Protein AF-A0A9P8BH55-F1 (afdb_monomer)

Structure (mmCIF, N/CA/C/O backbone):
data_AF-A0A9P8BH55-F1
#
_entry.id   AF-A0A9P8BH55-F1
#
loop_
_atom_site.group_PDB
_atom_site.id
_atom_site.type_symbol
_atom_site.label_atom_id
_atom_site.label_alt_id
_atom_site.label_comp_id
_atom_site.label_asym_id
_atom_site.label_entity_id
_atom_site.label_seq_id
_atom_site.pdbx_PDB_ins_code
_atom_site.Cartn_x
_atom_site.Cartn_y
_atom_site.Cartn_z
_atom_site.occupancy
_atom_site.B_iso_or_equiv
_atom_site.auth_seq_id
_atom_site.auth_comp_id
_atom_site.auth_asym_id
_atom_site.auth_atom_id
_atom_site.pdbx_PDB_model_num
ATOM 1 N N . MET A 1 1 ? -20.828 43.825 29.938 1.00 47.59 1 MET A N 1
ATOM 2 C CA . MET A 1 1 ? -19.540 44.325 30.478 1.00 47.59 1 MET A CA 1
ATOM 3 C C . MET A 1 1 ? -19.117 43.315 31.536 1.00 47.59 1 MET A C 1
ATOM 5 O O . MET A 1 1 ? -19.945 43.078 32.404 1.00 47.59 1 MET A O 1
ATOM 9 N N . PRO A 1 2 ? -17.976 42.614 31.399 1.00 53.44 2 PRO A N 1
ATOM 10 C CA . PRO A 1 2 ? -16.650 43.198 31.200 1.00 53.44 2 PRO 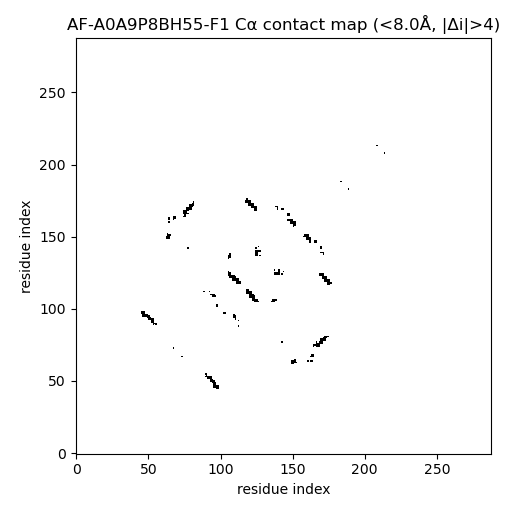A CA 1
ATOM 11 C C . PRO A 1 2 ? -15.931 42.747 29.918 1.00 53.44 2 PRO A C 1
ATOM 13 O O . PRO A 1 2 ? -16.277 41.755 29.286 1.00 53.44 2 PRO A O 1
ATOM 16 N N . LYS A 1 3 ? -14.945 43.563 29.535 1.00 53.22 3 LYS A N 1
ATOM 17 C CA . LYS A 1 3 ? -14.069 43.437 28.369 1.00 53.22 3 LYS A CA 1
ATOM 18 C C . LYS A 1 3 ? -12.845 42.606 28.764 1.00 53.22 3 LYS A C 1
ATOM 20 O O . LYS A 1 3 ? -12.148 42.994 29.698 1.00 53.22 3 LYS A O 1
ATOM 25 N N . SER A 1 4 ? -12.552 41.523 28.050 1.00 55.41 4 SER A N 1
ATOM 26 C CA . SER A 1 4 ? -11.270 40.818 28.158 1.00 55.41 4 SER A CA 1
ATOM 27 C C . SER A 1 4 ? -10.436 41.075 26.907 1.00 55.41 4 SER A C 1
ATOM 29 O O . SER A 1 4 ? -10.786 40.671 25.801 1.00 55.41 4 SER A O 1
ATOM 31 N N . VAL A 1 5 ? -9.351 41.807 27.129 1.00 57.12 5 VAL A N 1
ATOM 32 C CA . VAL A 1 5 ? -8.303 42.195 26.186 1.00 57.12 5 VAL A CA 1
ATOM 33 C C . VAL A 1 5 ? -7.449 40.967 25.862 1.00 57.12 5 VAL A C 1
ATOM 35 O O . VAL A 1 5 ? -6.859 40.395 26.776 1.00 57.12 5 VAL A O 1
ATOM 38 N N . LEU A 1 6 ? -7.341 40.582 24.586 1.00 55.53 6 LEU A N 1
ATOM 39 C CA . LEU A 1 6 ? -6.311 39.644 24.128 1.00 55.53 6 LEU A CA 1
ATOM 40 C C . LEU A 1 6 ? -5.235 40.409 23.352 1.00 55.53 6 LEU A C 1
ATOM 42 O O . LEU A 1 6 ? -5.521 41.116 22.390 1.00 55.53 6 LEU A O 1
ATOM 46 N N . LYS A 1 7 ? -3.997 40.282 23.830 1.00 60.22 7 LYS A N 1
ATOM 47 C CA . LYS A 1 7 ? -2.785 40.892 23.283 1.00 60.22 7 LYS A CA 1
ATOM 48 C C . LYS A 1 7 ? -2.281 40.053 22.105 1.00 60.22 7 LYS A C 1
ATOM 50 O O . LYS A 1 7 ? -2.093 38.849 22.257 1.00 60.22 7 LYS A O 1
ATOM 55 N N . HIS A 1 8 ? -2.021 40.691 20.967 1.00 50.12 8 HIS A N 1
ATOM 56 C CA . HIS A 1 8 ? -1.273 40.097 19.860 1.00 50.12 8 HIS A CA 1
ATOM 57 C C . HIS A 1 8 ? 0.230 40.209 20.139 1.00 50.12 8 HIS A C 1
ATOM 59 O O . HIS A 1 8 ? 0.744 41.307 20.345 1.00 50.12 8 HIS A O 1
ATOM 65 N N . ALA A 1 9 ? 0.926 39.072 20.159 1.00 60.31 9 ALA A N 1
ATOM 66 C CA . ALA A 1 9 ? 2.381 39.012 20.153 1.00 60.31 9 ALA A CA 1
ATOM 67 C C . ALA A 1 9 ? 2.846 38.756 18.713 1.00 60.31 9 ALA A C 1
ATOM 69 O O . ALA A 1 9 ? 2.529 37.724 18.126 1.00 60.31 9 ALA A O 1
ATOM 70 N N . HIS A 1 10 ? 3.576 39.718 18.152 1.00 47.34 10 HIS A N 1
ATOM 71 C CA . HIS A 1 10 ? 4.322 39.563 16.910 1.00 47.34 10 HIS A CA 1
ATOM 72 C C . HIS A 1 10 ? 5.692 38.974 17.248 1.00 47.34 10 HIS A C 1
ATOM 74 O O . HIS A 1 10 ? 6.477 39.607 17.952 1.00 47.34 10 HIS A O 1
ATOM 80 N N . THR A 1 11 ? 5.994 37.781 16.747 1.00 54.72 11 THR A N 1
ATOM 81 C CA . THR A 1 11 ? 7.361 37.254 16.716 1.00 54.72 11 THR A CA 1
ATOM 82 C C . THR A 1 11 ? 7.915 37.464 15.316 1.00 54.72 11 THR A C 1
ATOM 84 O O . THR A 1 11 ? 7.491 36.808 14.367 1.00 54.72 11 THR A O 1
ATOM 87 N N . ALA A 1 12 ? 8.837 38.416 15.197 1.00 59.59 12 ALA A N 1
ATOM 88 C CA . ALA A 1 12 ? 9.717 38.554 14.049 1.00 59.59 12 ALA A CA 1
ATOM 89 C C . ALA A 1 12 ? 10.709 37.381 14.038 1.00 59.59 12 ALA A C 1
ATOM 91 O O . ALA A 1 12 ? 11.280 37.044 15.075 1.00 59.59 12 ALA A O 1
ATOM 92 N N . SER A 1 13 ? 10.915 36.768 12.875 1.00 53.94 13 SER A N 1
ATOM 93 C CA . SER A 1 13 ? 11.967 35.776 12.666 1.00 53.94 13 SER A CA 1
ATOM 94 C C . SER A 1 13 ? 12.873 36.256 11.544 1.00 53.94 13 SER A C 1
ATOM 96 O O . SER A 1 13 ? 12.451 36.503 10.418 1.00 53.94 13 SER A O 1
ATOM 98 N N . THR A 1 14 ? 14.111 36.459 11.960 1.00 52.88 14 THR A N 1
ATOM 99 C CA . THR A 1 14 ? 15.297 36.963 11.287 1.00 52.88 14 THR A CA 1
ATOM 100 C C . THR A 1 14 ? 15.771 36.037 10.170 1.00 52.88 14 THR A C 1
ATOM 102 O O . THR A 1 14 ? 15.887 34.828 10.350 1.00 52.88 14 THR A O 1
ATOM 105 N N . SER A 1 15 ? 16.102 36.637 9.029 1.00 58.06 15 SER A N 1
ATOM 106 C CA . SER A 1 15 ? 16.828 36.039 7.909 1.00 58.06 15 SER A CA 1
ATOM 107 C C . SER A 1 15 ? 18.342 36.248 8.067 1.00 58.06 15 SER A C 1
ATOM 109 O O . SER A 1 15 ? 18.789 37.388 8.194 1.00 58.06 15 SER A O 1
ATOM 111 N N . SER A 1 16 ? 19.127 35.175 7.987 1.00 57.81 16 SER A N 1
ATOM 112 C CA . SER A 1 16 ? 20.591 35.170 7.791 1.00 57.81 16 SER A CA 1
ATOM 113 C C . SER A 1 16 ? 20.895 34.065 6.767 1.00 57.81 16 SER A C 1
ATOM 115 O O . SER A 1 16 ? 20.472 32.937 6.995 1.00 57.81 16 SER A O 1
ATOM 117 N N . SER A 1 17 ? 21.401 34.304 5.551 1.00 58.94 17 SER A N 1
ATOM 118 C CA . SER A 1 17 ? 22.664 34.936 5.117 1.00 58.94 17 SER A CA 1
ATOM 119 C C . SER A 1 17 ? 23.918 34.162 5.539 1.00 58.94 17 SER A C 1
ATOM 121 O O . SER A 1 17 ? 24.408 34.381 6.642 1.00 58.94 17 SER A O 1
ATOM 123 N N . ALA A 1 18 ? 24.436 33.322 4.636 1.00 50.50 18 ALA A N 1
ATOM 124 C CA . ALA A 1 18 ? 25.836 32.877 4.503 1.00 50.50 18 ALA A CA 1
ATOM 125 C C . ALA A 1 18 ? 25.910 32.023 3.213 1.00 50.50 18 ALA A C 1
ATOM 127 O O . ALA A 1 18 ? 25.206 31.022 3.125 1.00 50.50 18 ALA A O 1
ATOM 128 N N . SER A 1 19 ? 26.417 32.533 2.087 1.00 55.81 19 SER A N 1
ATOM 129 C CA . SER A 1 19 ? 27.817 32.787 1.691 1.00 55.81 19 SER A CA 1
ATOM 130 C C . SER A 1 19 ? 28.504 31.560 1.084 1.00 55.81 19 SER A C 1
ATOM 132 O O . SER A 1 19 ? 28.526 30.482 1.672 1.00 55.81 19 SER A O 1
ATOM 134 N N . ASP A 1 20 ? 29.041 31.807 -0.105 1.00 56.06 20 ASP A N 1
ATOM 135 C CA . ASP A 1 20 ? 29.773 30.944 -1.024 1.00 56.06 20 ASP A CA 1
ATOM 136 C C . ASP A 1 20 ? 30.993 30.252 -0.399 1.00 56.06 20 ASP A C 1
ATOM 138 O O . ASP A 1 20 ? 31.678 30.844 0.433 1.00 56.06 20 ASP A O 1
ATOM 142 N N . ASP A 1 21 ? 31.336 29.057 -0.891 1.00 51.78 21 ASP A N 1
ATOM 143 C CA . ASP A 1 21 ? 32.746 28.687 -1.034 1.00 51.78 21 ASP A CA 1
ATOM 144 C C . ASP A 1 21 ? 32.963 27.752 -2.230 1.00 51.78 21 ASP A C 1
ATOM 146 O O . ASP A 1 21 ? 32.253 26.766 -2.442 1.00 51.78 21 ASP A O 1
ATOM 150 N N . SER A 1 22 ? 33.950 28.132 -3.030 1.00 55.41 22 SER A N 1
ATOM 151 C CA . SER A 1 22 ? 34.410 27.482 -4.247 1.00 55.41 22 SER A CA 1
ATOM 152 C C . SER A 1 22 ? 35.680 26.708 -3.923 1.00 55.41 22 SER A C 1
ATOM 154 O O . SER A 1 22 ? 36.629 27.287 -3.409 1.00 55.41 22 SER A O 1
ATOM 156 N N . SER A 1 23 ? 35.784 25.442 -4.320 1.00 55.59 23 SER A N 1
ATOM 157 C CA . SER A 1 23 ? 37.110 24.868 -4.567 1.00 55.59 23 SER A CA 1
ATOM 158 C C . SER A 1 23 ? 37.077 23.882 -5.726 1.00 55.59 23 SER A C 1
ATOM 160 O O . SER A 1 23 ? 36.516 22.791 -5.665 1.00 55.59 23 SER A O 1
ATOM 162 N N . SER A 1 24 ? 37.672 24.341 -6.824 1.00 55.91 24 SER A N 1
ATOM 163 C CA . SER A 1 24 ? 38.132 23.546 -7.948 1.00 55.91 24 SER A CA 1
ATOM 164 C C . SER A 1 24 ? 39.494 22.947 -7.615 1.00 55.91 24 SER A C 1
ATOM 166 O O . SER A 1 24 ? 40.416 23.683 -7.255 1.00 55.91 24 SER A O 1
ATOM 168 N N . THR A 1 25 ? 39.656 21.652 -7.841 1.00 54.88 25 THR A N 1
ATOM 169 C CA . THR A 1 25 ? 40.968 21.039 -8.056 1.00 54.88 25 THR A CA 1
ATOM 170 C C . THR A 1 25 ? 40.862 20.086 -9.238 1.00 54.88 25 THR A C 1
ATOM 172 O O . THR A 1 25 ? 40.314 18.992 -9.110 1.00 54.88 25 THR A O 1
ATOM 175 N N . ASP A 1 26 ? 41.369 20.539 -10.381 1.00 52.66 26 ASP A N 1
ATOM 176 C CA . ASP A 1 26 ? 41.911 19.687 -11.436 1.00 52.66 26 ASP A CA 1
ATOM 177 C C . ASP A 1 26 ? 43.263 19.128 -10.972 1.00 52.66 26 ASP A C 1
ATOM 179 O O . ASP A 1 26 ? 44.049 19.877 -10.385 1.00 52.66 26 ASP A O 1
ATOM 183 N N . LEU A 1 27 ? 43.526 17.841 -11.242 1.00 56.16 27 LEU A N 1
ATOM 184 C CA . LEU A 1 27 ? 44.692 17.339 -11.995 1.00 56.16 27 LEU A CA 1
ATOM 185 C C . LEU A 1 27 ? 44.946 15.822 -11.791 1.00 56.16 27 LEU A C 1
ATOM 187 O O . LEU A 1 27 ? 44.862 15.304 -10.681 1.00 56.16 27 LEU A O 1
ATOM 191 N N . GLU A 1 28 ? 45.354 15.198 -12.907 1.00 51.47 28 GLU A N 1
ATOM 192 C CA . GLU A 1 28 ? 46.234 14.013 -13.069 1.00 51.47 28 GLU A CA 1
ATOM 193 C C . GLU A 1 28 ? 45.623 12.593 -13.145 1.00 51.47 28 GLU A C 1
ATOM 195 O O . GLU A 1 28 ? 45.410 11.877 -12.171 1.00 51.47 28 GLU A O 1
ATOM 200 N N . GLU A 1 29 ? 45.322 12.215 -14.392 1.00 54.59 29 GLU A N 1
ATOM 201 C CA . GLU A 1 29 ? 45.989 11.182 -15.211 1.00 54.59 29 GLU A CA 1
ATOM 202 C C . GLU A 1 29 ? 46.510 9.855 -14.588 1.00 54.59 29 GLU A C 1
ATOM 204 O O . GLU A 1 29 ? 47.451 9.797 -13.808 1.00 54.59 29 GLU A O 1
ATOM 209 N N . ALA A 1 30 ? 45.915 8.771 -15.109 1.00 61.62 30 ALA A N 1
ATOM 210 C CA . ALA A 1 30 ? 46.419 7.416 -15.375 1.00 61.62 30 ALA A CA 1
ATOM 211 C C . ALA A 1 30 ? 47.102 6.576 -14.271 1.00 61.62 30 ALA A C 1
ATOM 213 O O . ALA A 1 30 ? 48.294 6.679 -13.997 1.00 61.62 30 ALA A O 1
ATOM 214 N N . SER A 1 31 ? 46.398 5.519 -13.848 1.00 49.66 31 SER A N 1
ATOM 215 C CA . SER A 1 31 ? 47.026 4.224 -13.560 1.00 49.66 31 SER A CA 1
ATOM 216 C C . SER A 1 31 ? 46.030 3.082 -13.773 1.00 49.66 31 SER A C 1
ATOM 218 O O . SER A 1 31 ? 44.935 3.070 -13.210 1.00 49.66 31 SER A O 1
ATOM 220 N N . ALA A 1 32 ? 46.404 2.138 -14.636 1.00 63.25 32 ALA A N 1
ATOM 221 C CA . ALA A 1 32 ? 45.666 0.915 -14.906 1.00 63.25 32 ALA A CA 1
ATOM 222 C C . ALA A 1 32 ? 45.752 -0.022 -13.691 1.00 63.25 32 ALA A C 1
ATOM 224 O O . ALA A 1 32 ? 46.831 -0.491 -13.336 1.00 63.25 32 ALA A O 1
ATOM 225 N N . GLY A 1 33 ? 44.606 -0.306 -13.071 1.00 45.81 33 GLY A N 1
ATOM 226 C CA . GLY A 1 33 ? 44.502 -1.189 -11.914 1.00 45.81 33 GLY A CA 1
ATOM 227 C C . GLY A 1 33 ? 43.138 -1.868 -11.849 1.00 45.81 33 GLY A C 1
ATOM 228 O O . GLY A 1 33 ? 42.136 -1.250 -11.508 1.00 45.81 33 GLY A O 1
ATOM 229 N N . ASP A 1 34 ? 43.142 -3.136 -12.242 1.00 46.56 34 ASP A N 1
ATOM 230 C CA . ASP A 1 34 ? 42.185 -4.219 -11.999 1.00 46.56 34 ASP A CA 1
ATOM 231 C C . ASP A 1 34 ? 40.964 -3.896 -11.100 1.00 46.56 34 ASP A C 1
ATOM 233 O O . ASP A 1 34 ? 41.062 -3.730 -9.883 1.00 46.56 34 ASP A O 1
ATOM 237 N N . THR A 1 35 ? 39.776 -3.815 -11.710 1.00 43.12 35 THR A N 1
ATOM 238 C CA . THR A 1 35 ? 38.510 -3.499 -11.031 1.00 43.12 35 THR A CA 1
ATOM 239 C C . THR A 1 35 ? 37.788 -4.780 -10.612 1.00 43.12 35 THR A C 1
ATOM 241 O O . THR A 1 35 ? 36.905 -5.277 -11.310 1.00 43.12 35 THR A O 1
ATOM 244 N N . THR A 1 36 ? 38.098 -5.296 -9.423 1.00 46.25 36 THR A N 1
ATOM 245 C CA . THR A 1 36 ? 37.164 -6.171 -8.701 1.00 46.25 36 THR A CA 1
ATOM 246 C C . THR A 1 36 ? 36.067 -5.306 -8.081 1.00 46.25 36 THR A C 1
ATOM 248 O O . THR A 1 36 ? 36.305 -4.565 -7.127 1.00 46.25 36 THR A O 1
ATOM 251 N N . SER A 1 37 ? 34.861 -5.381 -8.642 1.00 47.50 37 SER A N 1
ATOM 252 C CA . SER A 1 37 ? 33.666 -4.648 -8.223 1.00 47.50 37 SER A CA 1
ATOM 253 C C . SER A 1 37 ? 33.234 -5.021 -6.798 1.00 47.50 37 SER A C 1
ATOM 255 O O . SER A 1 37 ? 32.449 -5.949 -6.590 1.00 47.50 37 SER A O 1
ATOM 257 N N . ASN A 1 38 ? 33.731 -4.286 -5.807 1.00 43.88 38 ASN A N 1
ATOM 258 C CA . ASN A 1 38 ? 33.219 -4.331 -4.445 1.00 43.88 38 ASN A CA 1
ATOM 259 C C . ASN A 1 38 ? 32.077 -3.316 -4.346 1.00 43.88 38 ASN A C 1
ATOM 261 O O . ASN A 1 38 ? 32.280 -2.125 -4.143 1.00 43.88 38 ASN A O 1
ATOM 265 N N . THR A 1 39 ? 30.864 -3.796 -4.607 1.00 48.84 39 THR A N 1
ATOM 266 C CA . THR A 1 39 ? 29.633 -3.009 -4.559 1.00 48.84 39 THR A CA 1
ATOM 267 C C . THR A 1 39 ? 29.453 -2.350 -3.195 1.00 48.84 39 THR A C 1
ATOM 269 O O . THR A 1 39 ? 29.344 -3.043 -2.177 1.00 48.84 39 THR A O 1
ATOM 272 N N . ASP A 1 40 ? 29.343 -1.024 -3.217 1.00 47.41 40 ASP A N 1
ATOM 273 C CA . ASP A 1 40 ? 28.891 -0.156 -2.137 1.00 47.41 40 ASP A CA 1
ATOM 274 C C . ASP A 1 40 ? 27.594 -0.665 -1.497 1.00 47.41 40 ASP A C 1
ATOM 276 O O . ASP A 1 40 ? 26.474 -0.360 -1.911 1.00 47.41 40 ASP A O 1
ATOM 280 N N . LYS A 1 41 ? 27.737 -1.414 -0.405 1.00 50.31 41 LYS A N 1
ATOM 281 C CA . LYS A 1 41 ? 26.672 -1.628 0.573 1.00 50.31 41 LYS A CA 1
ATOM 282 C C . LYS A 1 41 ? 26.675 -0.445 1.537 1.00 50.31 41 LYS A C 1
ATOM 284 O O . LYS A 1 41 ? 27.039 -0.592 2.704 1.00 50.31 41 LYS A O 1
ATOM 289 N N . LYS A 1 42 ? 26.254 0.737 1.074 1.00 50.91 42 LYS A N 1
ATOM 290 C CA . LYS A 1 42 ? 25.867 1.827 1.983 1.00 50.91 42 LYS A CA 1
ATOM 291 C C . LYS A 1 42 ? 24.613 1.404 2.754 1.00 50.91 42 LYS A C 1
ATOM 293 O O . LYS A 1 42 ? 23.483 1.567 2.311 1.00 50.91 42 LYS A O 1
ATOM 298 N N . ARG A 1 43 ? 24.879 0.758 3.890 1.00 46.25 43 ARG A N 1
ATOM 299 C CA . ARG A 1 43 ? 24.129 0.730 5.152 1.00 46.25 43 ARG A CA 1
ATOM 300 C C . ARG A 1 43 ? 22.812 1.532 5.116 1.00 46.25 43 ARG A C 1
ATOM 302 O O . ARG A 1 43 ? 22.781 2.722 5.401 1.00 46.25 43 ARG A O 1
ATOM 309 N N . LEU A 1 44 ? 21.706 0.837 4.841 1.00 56.09 44 LEU A N 1
ATOM 310 C CA . LEU A 1 44 ? 20.344 1.250 5.206 1.00 56.09 44 LEU A CA 1
ATOM 311 C C . LEU A 1 44 ? 20.169 1.114 6.734 1.00 56.09 44 LEU A C 1
ATOM 313 O O . LEU A 1 44 ? 19.415 0.272 7.221 1.00 56.09 44 LEU A O 1
ATOM 317 N N . GLU A 1 45 ? 20.917 1.898 7.508 1.00 48.12 45 GLU A N 1
ATOM 318 C CA . GLU A 1 45 ? 20.712 2.044 8.951 1.00 48.12 45 GLU A CA 1
ATOM 319 C C . GLU A 1 45 ? 19.496 2.938 9.194 1.00 48.12 45 GLU A C 1
ATOM 321 O O . GLU A 1 45 ? 19.571 4.156 9.098 1.00 48.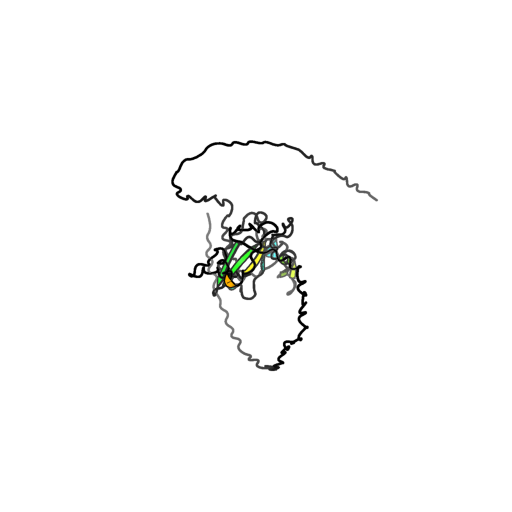12 45 GLU A O 1
ATOM 326 N N . GLY A 1 46 ? 18.339 2.335 9.457 1.00 52.38 46 GLY A N 1
ATOM 327 C CA . GLY A 1 46 ? 17.125 3.090 9.795 1.00 52.38 46 GLY A CA 1
ATOM 328 C C . GLY A 1 46 ? 15.830 2.287 9.714 1.00 52.38 46 GLY A C 1
ATOM 329 O O . GLY A 1 46 ? 14.827 2.651 10.326 1.00 52.38 46 GLY A O 1
ATOM 330 N N . TYR A 1 47 ? 15.844 1.148 9.022 1.00 46.03 47 TYR A N 1
ATOM 331 C CA . TYR A 1 47 ? 14.695 0.251 8.966 1.00 46.03 47 TYR A CA 1
ATOM 332 C C . TYR A 1 47 ? 14.793 -0.779 10.088 1.00 46.03 47 TYR A C 1
ATOM 334 O O . TYR A 1 47 ? 15.385 -1.846 9.923 1.00 46.03 47 TYR A O 1
ATOM 342 N N . ALA A 1 48 ? 14.187 -0.494 11.243 1.00 52.50 48 ALA A N 1
ATOM 343 C CA . ALA A 1 48 ? 13.868 -1.581 12.159 1.00 52.50 48 ALA A CA 1
ATOM 344 C C . ALA A 1 48 ? 12.840 -2.472 11.458 1.00 52.50 48 ALA A C 1
ATOM 346 O O . ALA A 1 48 ? 11.719 -2.038 11.185 1.00 52.50 48 ALA A O 1
ATOM 347 N N . LYS A 1 49 ? 13.210 -3.726 11.177 1.00 48.22 49 LYS A N 1
ATOM 348 C CA . LYS A 1 49 ? 12.249 -4.770 10.813 1.00 48.22 49 LYS A CA 1
ATOM 349 C C . LYS A 1 49 ? 11.334 -4.999 12.014 1.00 48.22 49 LYS A C 1
ATOM 351 O O . LYS A 1 49 ? 11.553 -5.908 12.808 1.00 48.22 49 LYS A O 1
ATOM 356 N N . ARG A 1 50 ? 10.308 -4.163 12.174 1.00 52.34 50 ARG A N 1
ATOM 357 C CA . ARG A 1 50 ? 9.193 -4.481 13.056 1.00 52.34 50 ARG A CA 1
ATOM 358 C C . ARG A 1 50 ? 8.425 -5.598 12.375 1.00 52.34 50 ARG A C 1
ATOM 360 O O . ARG A 1 50 ? 7.630 -5.355 11.474 1.00 52.34 50 ARG A O 1
ATOM 367 N N . GLN A 1 51 ? 8.685 -6.832 12.794 1.00 46.69 51 GLN A N 1
ATOM 368 C CA . GLN A 1 51 ? 7.714 -7.893 12.593 1.00 46.69 51 GLN A CA 1
ATOM 369 C C . GLN A 1 51 ? 6.506 -7.508 13.440 1.00 46.69 51 GLN A C 1
ATOM 371 O O . GLN A 1 51 ? 6.483 -7.748 14.641 1.00 46.69 51 GLN A O 1
ATOM 376 N N . VAL A 1 52 ? 5.551 -6.806 12.838 1.00 48.75 52 VAL A N 1
ATOM 377 C CA . VAL A 1 52 ? 4.243 -6.628 13.454 1.00 48.75 52 VAL A CA 1
ATOM 378 C C . VAL A 1 52 ? 3.525 -7.943 13.194 1.00 48.75 52 VAL A C 1
ATOM 380 O O . VAL A 1 52 ? 3.179 -8.193 12.037 1.00 48.75 52 VAL A O 1
ATOM 383 N N . PRO A 1 53 ? 3.366 -8.830 14.196 1.00 45.75 53 PRO A N 1
ATOM 384 C CA . PRO A 1 53 ? 2.557 -10.015 13.993 1.00 45.75 53 PRO A CA 1
ATOM 385 C C . PRO A 1 53 ? 1.170 -9.513 13.590 1.00 45.75 53 PRO A C 1
ATOM 387 O O . PRO A 1 53 ? 0.604 -8.677 14.302 1.00 45.75 53 PRO A O 1
ATOM 390 N N . PRO A 1 54 ? 0.624 -9.938 12.444 1.00 46.00 54 PRO A N 1
ATOM 391 C CA . PRO A 1 54 ? -0.704 -9.519 12.055 1.00 46.00 54 PRO A CA 1
ATOM 392 C C . PRO A 1 54 ? -1.674 -10.031 13.117 1.00 46.00 54 PRO A C 1
ATOM 394 O O . PRO A 1 54 ? -1.989 -11.220 13.191 1.00 46.00 54 PRO A O 1
ATOM 397 N N . ILE A 1 55 ? -2.172 -9.119 13.954 1.00 45.19 55 ILE A N 1
ATOM 398 C CA . ILE A 1 55 ? -3.292 -9.386 14.851 1.00 45.19 55 ILE A CA 1
ATOM 399 C C . ILE A 1 55 ? -4.552 -9.383 13.976 1.00 45.19 55 ILE A C 1
ATOM 401 O O . ILE A 1 55 ? -5.448 -8.557 14.107 1.00 45.19 55 ILE A O 1
ATOM 405 N N . VAL A 1 56 ? -4.640 -10.336 13.044 1.00 47.59 56 VAL A N 1
ATOM 406 C CA . VAL A 1 56 ? -5.941 -10.849 12.629 1.00 47.59 56 VAL A CA 1
ATOM 407 C C . VAL A 1 56 ? -6.483 -11.455 13.909 1.00 47.59 56 VAL A C 1
ATOM 409 O O . VAL A 1 56 ? -5.951 -12.471 14.351 1.00 47.59 56 VAL A O 1
ATOM 412 N N . SER A 1 57 ? -7.433 -10.793 14.571 1.00 45.25 57 SER A N 1
ATOM 413 C CA . SER A 1 57 ? -7.927 -11.208 15.883 1.00 45.25 57 SER A CA 1
ATOM 414 C C . SER A 1 57 ? -8.494 -12.633 15.810 1.00 45.25 57 SER A C 1
ATOM 416 O O . SER A 1 57 ? -9.676 -12.853 15.560 1.00 45.25 57 SER A O 1
ATOM 418 N N . GLN A 1 58 ? -7.636 -13.631 16.013 1.00 49.75 58 GLN A N 1
ATOM 419 C CA . GLN A 1 58 ? -8.039 -15.016 16.246 1.00 49.75 58 GLN A CA 1
ATOM 420 C C . GLN A 1 58 ? -8.599 -15.171 17.660 1.00 49.75 58 GLN A C 1
ATOM 422 O O . GLN A 1 58 ? -9.210 -16.183 17.983 1.00 49.75 58 GLN A O 1
ATOM 427 N N . GLN A 1 59 ? -8.422 -14.149 18.499 1.00 48.09 59 GLN A N 1
ATOM 428 C CA . GLN A 1 59 ? -9.131 -14.035 19.753 1.00 48.09 59 GLN A CA 1
ATOM 429 C C . GLN A 1 59 ? -10.507 -13.427 19.466 1.00 48.09 59 GLN A C 1
ATOM 431 O O . GLN A 1 59 ? -10.561 -12.292 18.987 1.00 48.09 59 GLN A O 1
ATOM 436 N N . PRO A 1 60 ? -11.613 -14.125 19.777 1.00 62.19 60 PRO A N 1
ATOM 437 C CA . PRO A 1 60 ? -12.968 -13.588 19.718 1.00 62.19 60 PRO A CA 1
ATOM 438 C C . PRO A 1 60 ? -13.185 -12.577 20.854 1.00 62.19 60 PRO A C 1
ATOM 440 O O . PRO A 1 60 ? -14.121 -12.689 21.639 1.00 62.19 60 PRO A O 1
ATOM 443 N N . ARG A 1 61 ? -12.286 -11.598 20.992 1.00 67.81 61 ARG A N 1
ATOM 444 C CA . ARG A 1 61 ? -12.529 -10.392 21.769 1.00 67.81 61 ARG A CA 1
ATOM 445 C C . ARG A 1 61 ? -13.245 -9.442 20.827 1.00 67.81 61 ARG A C 1
ATOM 447 O O . ARG A 1 61 ? -12.657 -9.044 19.824 1.00 67.81 61 ARG A O 1
ATOM 454 N N . PRO A 1 62 ? -14.510 -9.105 21.093 1.00 78.69 62 PRO A N 1
ATOM 455 C CA . PRO A 1 62 ? -15.201 -8.211 20.187 1.00 78.69 62 PRO A CA 1
ATOM 456 C C . PRO A 1 62 ? -14.507 -6.839 20.207 1.00 78.69 62 PRO A C 1
ATOM 458 O O . PRO A 1 62 ? -14.038 -6.367 21.241 1.00 78.69 62 PRO A O 1
ATOM 461 N N . PHE A 1 63 ? -14.388 -6.206 19.058 1.00 84.25 63 PHE A N 1
ATOM 462 C CA . PHE A 1 63 ? -13.785 -4.885 18.958 1.00 84.25 63 PHE A CA 1
ATOM 463 C C . PHE A 1 63 ? -14.734 -3.847 19.593 1.00 84.25 63 PHE A C 1
ATOM 465 O O . PHE A 1 63 ? -15.930 -3.877 19.304 1.00 84.25 63 PHE A O 1
ATOM 472 N N . ASP A 1 64 ? -14.247 -3.006 20.514 1.00 90.25 64 ASP A N 1
ATOM 473 C CA . ASP A 1 64 ? -15.059 -2.030 21.268 1.00 90.25 64 ASP A CA 1
ATOM 474 C C . ASP A 1 64 ? -14.306 -0.702 21.420 1.00 90.25 64 ASP A C 1
ATOM 476 O O . ASP A 1 64 ? -13.084 -0.685 21.586 1.00 90.25 64 ASP A O 1
ATOM 480 N N . ILE A 1 65 ? -15.038 0.411 21.396 1.00 94.00 65 ILE A N 1
ATOM 481 C CA . ILE A 1 65 ? -14.489 1.762 21.551 1.00 94.00 65 ILE A CA 1
ATOM 482 C C . ILE A 1 65 ? -13.806 1.963 22.904 1.00 94.00 65 ILE A C 1
ATOM 484 O O . ILE A 1 65 ? -12.829 2.703 22.990 1.00 94.00 65 ILE A O 1
ATOM 488 N N . ASP A 1 66 ? -14.298 1.301 23.953 1.00 93.19 66 ASP A N 1
ATOM 489 C CA . ASP A 1 66 ? -13.732 1.435 25.295 1.00 93.19 66 ASP A CA 1
ATOM 490 C C . ASP A 1 66 ? -12.291 0.869 25.335 1.00 93.19 66 ASP A C 1
ATOM 492 O O . ASP A 1 66 ? -11.441 1.407 26.036 1.00 93.19 66 ASP A O 1
ATOM 496 N N . ILE A 1 67 ? -11.965 -0.127 24.495 1.00 93.19 67 ILE A N 1
ATOM 497 C CA . ILE A 1 67 ? -10.596 -0.661 24.354 1.00 93.19 67 ILE A CA 1
ATOM 498 C C . ILE A 1 67 ? -9.670 0.391 23.731 1.00 93.19 67 ILE A C 1
ATOM 500 O O . ILE A 1 67 ? -8.602 0.653 24.272 1.00 93.19 67 ILE A O 1
ATOM 504 N N . LEU A 1 68 ? -10.109 1.045 22.649 1.00 93.31 68 LEU A N 1
ATOM 505 C CA . LEU A 1 68 ? -9.343 2.112 21.989 1.00 93.31 68 LEU A CA 1
ATOM 506 C C . LEU A 1 68 ? -9.144 3.350 22.875 1.00 93.31 68 LEU A C 1
ATOM 508 O O . LEU A 1 68 ? -8.273 4.161 22.598 1.00 93.31 68 LEU A O 1
ATOM 512 N N . ARG A 1 69 ? -9.977 3.556 23.902 1.00 94.31 69 ARG A N 1
ATOM 513 C CA . ARG A 1 69 ? -9.797 4.662 24.859 1.00 94.31 69 ARG A CA 1
ATOM 514 C C . ARG A 1 69 ? -8.820 4.326 25.972 1.00 94.31 69 ARG A C 1
ATOM 516 O O . ARG A 1 69 ? -8.130 5.218 26.449 1.00 94.31 69 ARG A O 1
ATOM 523 N N . ASN A 1 70 ? -8.831 3.075 26.416 1.00 95.31 70 ASN A N 1
ATOM 524 C CA . ASN A 1 70 ? -8.051 2.640 27.569 1.00 95.31 70 ASN A CA 1
ATOM 525 C C . ASN A 1 70 ? -6.596 2.326 27.209 1.00 95.31 70 ASN A C 1
ATOM 527 O O . ASN A 1 70 ? -5.754 2.326 28.100 1.00 95.31 70 ASN A O 1
ATOM 531 N N . ASP A 1 71 ? -6.314 2.051 25.935 1.00 95.56 71 ASP A N 1
ATOM 532 C CA . ASP A 1 71 ? -4.985 1.685 25.456 1.00 95.56 71 ASP A CA 1
ATOM 533 C C . ASP A 1 71 ? -4.507 2.677 24.375 1.00 95.56 71 ASP A C 1
ATOM 535 O O . ASP A 1 71 ? -4.960 2.598 23.226 1.00 95.56 71 ASP A O 1
ATOM 539 N N . PRO A 1 72 ? -3.636 3.643 24.734 1.00 93.00 72 PRO A N 1
ATOM 540 C CA . PRO A 1 72 ? -3.107 4.631 23.798 1.00 93.00 72 PRO A CA 1
ATOM 541 C C . PRO A 1 72 ? -2.061 4.051 22.835 1.00 93.00 72 PRO A C 1
ATOM 543 O O . PRO A 1 72 ? -1.738 4.707 21.846 1.00 93.00 72 PRO A O 1
ATOM 546 N N . ASP A 1 73 ? -1.550 2.842 23.093 1.00 93.44 73 ASP A N 1
ATOM 547 C CA . ASP A 1 73 ? -0.537 2.197 22.254 1.00 93.44 73 ASP A CA 1
ATOM 548 C C . ASP A 1 73 ? -1.163 1.475 21.045 1.00 93.44 73 ASP A C 1
ATOM 550 O O . ASP A 1 73 ? -0.459 0.994 20.150 1.00 93.44 73 ASP A O 1
ATOM 554 N N . LEU A 1 74 ? -2.499 1.407 20.982 1.00 93.12 74 LEU A N 1
ATOM 555 C CA . LEU A 1 74 ? -3.222 0.846 19.846 1.00 93.12 74 LEU A CA 1
ATOM 556 C C . LEU A 1 74 ? -3.231 1.810 18.657 1.00 93.12 74 LEU A C 1
ATOM 558 O O . LEU A 1 74 ? -3.819 2.889 18.690 1.00 93.12 74 LEU A O 1
ATOM 562 N N . GLU A 1 75 ? -2.660 1.361 17.542 1.00 92.44 75 GLU A N 1
ATOM 563 C CA . GLU A 1 75 ? -2.749 2.062 16.264 1.00 92.44 75 GLU A CA 1
ATOM 564 C C . GLU A 1 75 ? -3.941 1.566 15.435 1.00 92.44 75 GLU A C 1
ATOM 566 O O . GLU A 1 75 ? -4.220 0.366 15.351 1.00 92.44 75 GLU A O 1
ATOM 571 N N . LEU A 1 76 ? -4.617 2.492 14.750 1.00 93.44 76 LEU A N 1
ATOM 572 C CA . LEU A 1 76 ? -5.688 2.163 13.816 1.00 93.44 76 LEU A CA 1
ATOM 573 C C . LEU A 1 76 ? -5.167 2.207 12.380 1.00 93.44 76 LEU A C 1
ATOM 575 O O . LEU A 1 76 ? -4.690 3.243 11.914 1.00 93.44 76 LEU A O 1
ATOM 579 N N . TRP A 1 77 ? -5.254 1.087 11.667 1.00 94.50 77 TRP A N 1
ATOM 580 C CA . TRP A 1 77 ? -4.763 0.968 10.292 1.00 94.50 77 TRP A CA 1
ATOM 581 C C . TRP A 1 77 ? -5.909 0.697 9.321 1.00 94.50 77 TRP A C 1
ATOM 583 O O . TRP A 1 77 ? -6.849 -0.032 9.637 1.00 94.50 77 TRP A O 1
ATOM 593 N N . VAL A 1 78 ? -5.803 1.246 8.112 1.00 94.62 78 VAL A N 1
ATOM 594 C CA . VAL A 1 78 ? -6.755 1.011 7.022 1.00 94.62 78 VAL A CA 1
ATOM 595 C C . VAL A 1 78 ? -6.033 0.438 5.813 1.00 94.62 78 VAL A C 1
ATOM 597 O O . VAL A 1 78 ? -4.995 0.945 5.394 1.00 94.62 78 VAL A O 1
ATOM 600 N N . PHE A 1 79 ? -6.618 -0.610 5.234 1.00 95.31 79 PHE A N 1
ATOM 601 C CA . PHE A 1 79 ? -6.143 -1.247 4.012 1.00 95.31 79 PHE A CA 1
ATOM 602 C C . PHE A 1 79 ? -7.206 -1.129 2.924 1.00 95.31 79 PHE A C 1
ATOM 604 O O . PHE A 1 79 ? -8.336 -1.586 3.100 1.00 95.31 79 PHE A O 1
ATOM 611 N N . ARG A 1 80 ? -6.825 -0.589 1.767 1.00 95.69 80 ARG A N 1
ATOM 612 C CA . ARG A 1 80 ? -7.578 -0.755 0.524 1.00 95.69 80 ARG A CA 1
ATOM 613 C C . ARG A 1 80 ? -7.076 -2.003 -0.182 1.00 95.69 80 ARG A C 1
ATOM 615 O O . ARG A 1 80 ? -5.912 -2.069 -0.568 1.00 95.69 80 ARG A O 1
ATO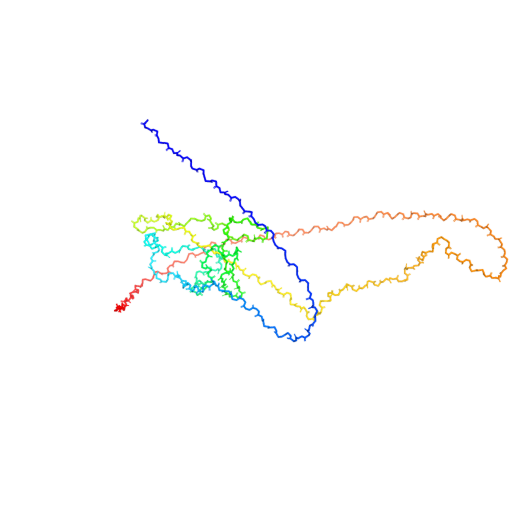M 622 N N . ALA A 1 81 ? -7.959 -2.978 -0.360 1.00 95.62 81 ALA A N 1
ATOM 623 C CA . ALA A 1 81 ? -7.631 -4.255 -0.977 1.00 95.62 81 ALA A CA 1
ATOM 624 C C . ALA A 1 81 ? -8.512 -4.520 -2.212 1.00 95.62 81 ALA A C 1
ATOM 626 O O . ALA A 1 81 ? -9.710 -4.227 -2.179 1.00 95.62 81 ALA A O 1
ATOM 627 N N . PRO A 1 82 ? -7.963 -5.099 -3.294 1.00 95.62 82 PRO A N 1
ATOM 628 C CA . PRO A 1 82 ? -8.760 -5.619 -4.397 1.00 95.62 82 PRO A CA 1
ATOM 629 C C . PRO A 1 82 ? -9.713 -6.719 -3.906 1.00 95.62 82 PRO A C 1
ATOM 631 O O . PRO A 1 82 ? -9.371 -7.484 -3.007 1.00 95.62 82 PRO A O 1
ATOM 634 N N . HIS A 1 83 ? -10.888 -6.859 -4.529 1.00 94.50 83 HIS A N 1
ATOM 635 C CA . HIS A 1 83 ? -11.938 -7.800 -4.094 1.00 94.50 83 HIS A CA 1
ATOM 636 C C . HIS A 1 83 ? -11.469 -9.266 -3.970 1.00 94.50 83 HIS A C 1
ATOM 638 O O . HIS A 1 83 ? -11.991 -10.046 -3.177 1.00 94.50 83 HIS A O 1
ATOM 644 N N . ASN A 1 84 ? -10.470 -9.666 -4.754 1.00 93.38 84 ASN A N 1
ATOM 645 C CA . ASN A 1 84 ? -9.907 -11.016 -4.723 1.00 93.38 84 ASN A CA 1
ATOM 646 C C . ASN A 1 84 ? -8.925 -11.262 -3.561 1.00 93.38 84 ASN A C 1
ATOM 648 O O . ASN A 1 84 ? -8.561 -12.418 -3.327 1.00 93.38 84 ASN A O 1
ATOM 652 N N . VAL A 1 85 ? -8.521 -10.226 -2.823 1.00 94.44 85 VAL A N 1
ATOM 653 C CA . VAL A 1 85 ? -7.652 -10.320 -1.646 1.00 94.44 85 VAL A CA 1
ATOM 654 C C . VAL A 1 85 ? -8.524 -10.469 -0.398 1.00 94.44 85 VAL A C 1
ATOM 656 O O . VAL A 1 85 ? -9.117 -9.520 0.101 1.00 94.44 85 VAL A O 1
ATOM 659 N N . THR A 1 86 ? -8.622 -11.695 0.116 1.00 92.19 86 THR A N 1
ATOM 660 C CA . THR A 1 86 ? -9.420 -11.999 1.316 1.00 92.19 86 THR A CA 1
ATOM 661 C C . THR A 1 86 ? -8.598 -11.845 2.593 1.00 92.19 86 THR A C 1
ATOM 663 O O . THR A 1 86 ? -7.390 -12.076 2.578 1.00 92.19 86 THR A O 1
ATOM 666 N N . GLY A 1 87 ? -9.271 -11.612 3.727 1.00 89.19 87 GLY A N 1
ATOM 667 C CA . GLY A 1 87 ? -8.660 -11.544 5.066 1.00 89.19 87 GLY A CA 1
ATOM 668 C C . GLY A 1 87 ? -7.742 -12.725 5.429 1.00 89.19 87 GLY A C 1
ATOM 669 O O . GLY A 1 87 ? -6.825 -12.584 6.230 1.00 89.19 87 GLY A O 1
ATOM 670 N N . LYS A 1 88 ? -7.933 -13.891 4.795 1.00 90.69 88 LYS A N 1
ATOM 671 C CA . LYS A 1 88 ? -7.099 -15.085 5.009 1.00 90.69 88 LYS A CA 1
ATOM 672 C C . LYS A 1 88 ? -5.633 -14.876 4.621 1.00 90.69 88 LYS A C 1
ATOM 674 O O . LYS A 1 88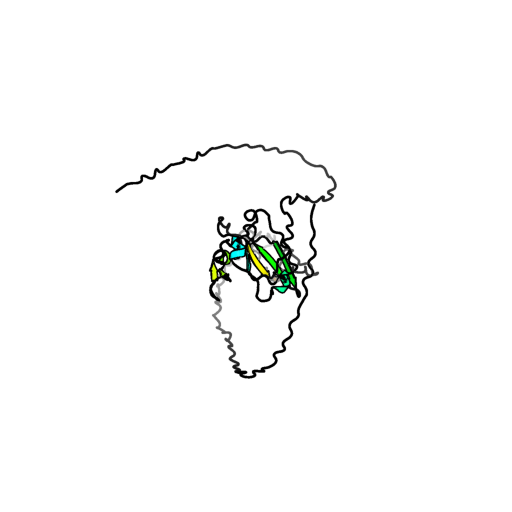 ? -4.786 -15.560 5.177 1.00 90.69 88 LYS A O 1
ATOM 679 N N . TYR A 1 89 ? -5.342 -13.967 3.692 1.00 89.44 89 TYR A N 1
ATOM 680 C CA . TYR A 1 89 ? -3.981 -13.746 3.184 1.00 89.44 89 TYR A CA 1
ATOM 681 C C . TYR A 1 89 ? -3.166 -12.794 4.057 1.00 89.44 89 TYR A C 1
ATOM 683 O O . TYR A 1 89 ? -1.965 -12.671 3.869 1.00 89.44 89 TYR A O 1
ATOM 691 N N . PHE A 1 90 ? -3.807 -12.153 5.033 1.00 89.75 90 PHE A N 1
ATOM 692 C CA . PHE A 1 90 ? -3.146 -11.246 5.965 1.00 89.75 90 PHE A CA 1
ATOM 693 C C . PHE A 1 90 ? -2.562 -11.964 7.185 1.00 89.75 90 PHE A C 1
ATOM 695 O O . PHE A 1 90 ? -1.913 -11.324 7.999 1.00 89.75 90 PHE A O 1
ATOM 702 N N . LYS A 1 91 ? -2.791 -13.277 7.337 1.00 86.69 91 LYS A N 1
ATOM 703 C CA . LYS A 1 91 ? -2.348 -14.044 8.513 1.00 86.69 91 LYS A CA 1
ATOM 704 C C . LYS A 1 91 ? -0.831 -14.146 8.648 1.00 86.69 91 LYS A C 1
ATOM 706 O O . LYS A 1 91 ? -0.347 -14.154 9.769 1.00 86.69 91 LYS A O 1
ATOM 711 N N . ASP A 1 92 ? -0.122 -14.185 7.527 1.00 85.12 92 ASP A N 1
ATOM 712 C CA . ASP A 1 92 ? 1.337 -14.341 7.487 1.00 85.12 92 ASP A CA 1
ATOM 713 C C . ASP A 1 92 ? 2.001 -13.107 6.865 1.00 85.12 92 ASP A C 1
ATOM 715 O O . ASP A 1 92 ? 3.113 -13.159 6.344 1.00 85.12 92 ASP A O 1
ATOM 719 N N . LEU A 1 93 ? 1.284 -11.980 6.870 1.00 90.25 93 LEU A N 1
ATOM 720 C CA . LEU A 1 93 ? 1.761 -10.762 6.249 1.00 90.25 93 LEU A CA 1
ATOM 721 C C . LEU A 1 93 ? 2.808 -10.086 7.137 1.00 90.25 93 LEU A C 1
ATOM 723 O O . LEU A 1 93 ? 2.494 -9.603 8.223 1.00 90.25 93 LEU A O 1
ATOM 727 N N . SER A 1 94 ? 4.036 -9.986 6.630 1.00 90.69 94 SER A N 1
ATOM 728 C CA . SER A 1 94 ? 5.097 -9.173 7.222 1.00 90.69 94 SER A CA 1
ATOM 729 C C . SER A 1 94 ? 5.221 -7.844 6.480 1.00 90.69 94 SER A C 1
ATOM 731 O O . SER A 1 94 ? 5.519 -7.830 5.285 1.00 90.69 94 SER A O 1
ATOM 733 N N . LEU A 1 95 ? 5.031 -6.731 7.186 1.00 93.25 95 LEU A N 1
ATOM 734 C CA . LEU A 1 95 ? 5.212 -5.388 6.636 1.00 93.25 95 LEU A CA 1
ATOM 735 C C . LEU A 1 95 ? 6.515 -4.781 7.152 1.00 93.25 95 LEU A C 1
ATOM 737 O O . LEU A 1 95 ? 6.747 -4.736 8.358 1.00 93.25 95 LEU A O 1
ATOM 741 N N . CYS A 1 96 ? 7.351 -4.278 6.247 1.00 92.56 96 CYS A N 1
ATOM 742 C CA . CYS A 1 96 ? 8.513 -3.472 6.599 1.00 92.56 96 CYS A CA 1
ATOM 743 C C . CYS A 1 96 ? 8.078 -2.011 6.699 1.00 92.56 96 CYS A C 1
ATOM 745 O O . CYS A 1 96 ? 8.050 -1.281 5.709 1.00 92.56 96 CYS A O 1
ATOM 747 N N . ILE A 1 97 ? 7.666 -1.603 7.895 1.00 90.19 97 ILE A N 1
ATOM 748 C CA . ILE A 1 97 ? 7.143 -0.260 8.127 1.00 90.19 97 ILE A CA 1
ATOM 749 C C . ILE A 1 97 ? 8.283 0.647 8.611 1.00 90.19 97 ILE A C 1
ATOM 751 O O . ILE A 1 97 ? 8.904 0.332 9.629 1.00 90.19 97 ILE A O 1
ATOM 755 N N . PRO A 1 98 ? 8.553 1.777 7.936 1.00 86.94 98 PRO A N 1
ATOM 756 C CA . PRO A 1 98 ? 9.527 2.747 8.413 1.00 86.94 98 PRO A CA 1
ATOM 757 C C . PRO A 1 98 ? 9.076 3.335 9.755 1.00 86.94 98 PRO A C 1
ATOM 759 O O . PRO A 1 98 ? 7.898 3.646 9.959 1.00 86.94 98 PRO A O 1
ATOM 762 N N . ILE A 1 99 ? 10.029 3.461 10.682 1.00 81.69 99 ILE A N 1
ATOM 763 C CA . ILE A 1 99 ? 9.777 3.923 12.056 1.00 81.69 99 ILE A CA 1
ATOM 764 C C . ILE A 1 99 ? 9.219 5.349 12.035 1.00 81.69 99 ILE A C 1
ATOM 766 O O . ILE A 1 99 ? 8.228 5.641 12.700 1.00 81.69 99 ILE A O 1
ATOM 770 N N . ALA A 1 100 ? 9.822 6.215 11.220 1.00 80.62 100 ALA A N 1
ATOM 771 C CA . ALA A 1 100 ? 9.340 7.564 10.979 1.00 80.62 100 ALA A CA 1
ATOM 772 C C . ALA A 1 100 ? 8.288 7.539 9.861 1.00 80.62 100 ALA A C 1
ATOM 774 O O . ALA A 1 100 ? 8.616 7.383 8.685 1.00 80.62 100 ALA A O 1
ATOM 775 N N . ALA A 1 101 ? 7.015 7.684 10.239 1.00 66.88 101 ALA A N 1
ATOM 776 C CA . ALA A 1 101 ? 5.888 7.657 9.304 1.00 66.88 101 ALA A CA 1
ATOM 777 C C . ALA A 1 101 ? 5.958 8.765 8.239 1.00 66.88 101 ALA A C 1
ATOM 779 O O . ALA A 1 101 ? 5.472 8.563 7.131 1.00 66.88 101 ALA A O 1
ATOM 780 N N . ASP A 1 102 ? 6.589 9.896 8.563 1.00 71.19 102 ASP A N 1
ATOM 781 C CA . ASP A 1 102 ? 6.711 11.046 7.663 1.00 71.19 102 ASP A CA 1
ATOM 782 C C . ASP A 1 102 ? 8.016 11.038 6.840 1.00 71.19 102 ASP A C 1
ATOM 784 O O . ASP A 1 102 ? 8.181 11.870 5.956 1.00 71.19 102 ASP A O 1
ATOM 788 N N . ALA A 1 103 ? 8.935 10.094 7.089 1.00 75.38 103 ALA A N 1
ATOM 789 C CA . ALA A 1 103 ? 10.208 10.005 6.361 1.00 75.38 103 ALA A CA 1
ATOM 790 C C . ALA A 1 103 ? 10.147 9.094 5.123 1.00 75.38 103 ALA A C 1
ATOM 792 O O . ALA A 1 103 ? 11.098 9.037 4.346 1.00 75.38 103 ALA A O 1
ATOM 793 N N . ALA A 1 104 ? 9.064 8.333 4.953 1.00 79.31 104 ALA A N 1
ATOM 794 C CA . ALA A 1 104 ? 8.931 7.419 3.829 1.00 79.31 104 ALA A CA 1
ATOM 795 C C . ALA A 1 104 ? 8.531 8.186 2.560 1.00 79.31 104 ALA A C 1
ATOM 797 O O . ALA A 1 104 ? 7.544 8.926 2.600 1.00 79.31 104 ALA A O 1
ATOM 798 N N . PRO A 1 105 ? 9.219 7.971 1.425 1.00 82.38 105 PRO A N 1
ATOM 799 C CA . PRO A 1 105 ? 8.789 8.521 0.152 1.00 82.38 105 PRO A CA 1
ATOM 800 C C . PRO A 1 105 ? 7.329 8.149 -0.160 1.00 82.38 105 PRO A C 1
ATOM 802 O O . PRO A 1 105 ? 6.897 7.020 0.132 1.00 82.38 105 PRO A O 1
ATOM 805 N N . PRO A 1 106 ? 6.558 9.054 -0.780 1.00 80.44 106 PRO A N 1
ATOM 806 C CA . PRO A 1 106 ? 5.226 8.749 -1.275 1.00 80.44 106 PRO A CA 1
ATOM 807 C C . PRO A 1 106 ? 5.232 7.477 -2.147 1.00 80.44 106 PRO A C 1
ATOM 809 O O . PRO A 1 106 ? 6.066 7.329 -3.034 1.00 80.44 106 PRO A O 1
ATOM 812 N N . GLY A 1 107 ? 4.329 6.526 -1.881 1.00 83.81 107 GLY A N 1
ATOM 813 C CA . GLY A 1 107 ? 4.197 5.305 -2.681 1.00 83.81 107 GLY A CA 1
ATOM 814 C C . GLY A 1 107 ? 5.219 4.209 -2.362 1.00 83.81 107 GLY A C 1
ATOM 815 O O . GLY A 1 107 ? 5.268 3.206 -3.078 1.00 83.81 107 GLY A O 1
ATOM 816 N N . THR A 1 108 ? 6.000 4.354 -1.284 1.00 90.44 108 THR A N 1
ATOM 817 C CA . THR A 1 108 ? 6.961 3.331 -0.838 1.00 90.44 108 THR A CA 1
ATOM 818 C C . THR A 1 108 ? 6.283 1.971 -0.660 1.00 90.44 108 THR A C 1
ATOM 820 O O . THR A 1 108 ? 5.274 1.843 0.043 1.00 90.44 108 THR A O 1
ATOM 823 N N . SER A 1 109 ? 6.863 0.946 -1.290 1.00 93.62 109 SER A N 1
ATOM 824 C CA . SER A 1 109 ? 6.452 -0.447 -1.114 1.00 93.62 109 SER A CA 1
ATOM 825 C C . SER A 1 109 ? 6.944 -0.966 0.235 1.00 93.62 109 SER A C 1
ATOM 827 O O . SER A 1 109 ? 8.137 -0.921 0.525 1.00 93.62 109 SER A O 1
ATOM 829 N N . VAL A 1 110 ? 6.025 -1.454 1.064 1.00 95.06 110 VAL A N 1
ATOM 830 C CA . VAL A 1 110 ? 6.313 -1.978 2.412 1.00 95.06 110 VAL A CA 1
ATOM 831 C C . VAL A 1 110 ? 6.264 -3.498 2.486 1.00 95.06 110 VAL A C 1
ATOM 833 O O . VAL A 1 110 ? 6.657 -4.087 3.492 1.00 95.06 110 VAL A O 1
ATOM 836 N N . GLY A 1 111 ? 5.765 -4.148 1.442 1.00 95.19 111 GLY A N 1
ATOM 837 C CA . GLY A 1 111 ? 5.636 -5.593 1.397 1.00 95.19 111 GLY A CA 1
ATOM 838 C C . GLY A 1 111 ? 4.902 -6.053 0.151 1.00 9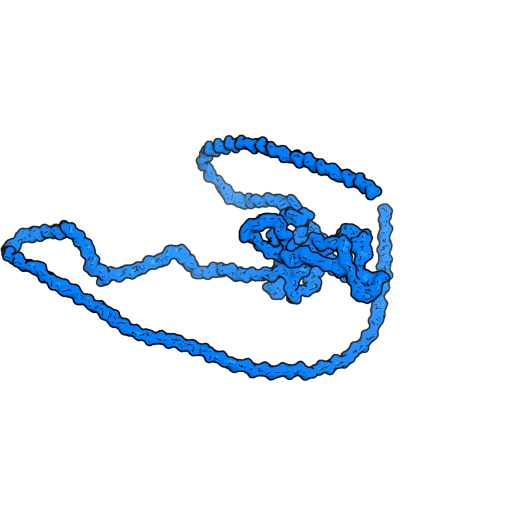5.19 111 GLY A C 1
ATOM 839 O O . GLY A 1 111 ? 4.419 -5.247 -0.645 1.00 95.19 111 GLY A O 1
ATOM 840 N N . ASN A 1 112 ? 4.805 -7.365 -0.003 1.00 95.81 112 ASN A N 1
ATOM 841 C CA . ASN A 1 112 ? 4.079 -7.991 -1.092 1.00 95.81 112 ASN A CA 1
ATOM 842 C C . ASN A 1 112 ? 3.277 -9.203 -0.596 1.00 95.81 112 ASN A C 1
ATOM 844 O O . ASN A 1 112 ? 3.536 -9.766 0.466 1.00 95.81 112 ASN A O 1
ATOM 848 N N . ILE A 1 113 ? 2.259 -9.577 -1.366 1.00 95.44 113 ILE A N 1
ATOM 849 C CA . ILE A 1 113 ? 1.451 -10.782 -1.169 1.00 95.44 113 ILE A CA 1
ATOM 850 C C . ILE A 1 113 ? 1.470 -11.541 -2.490 1.00 95.44 113 ILE A C 1
ATOM 852 O O . ILE A 1 113 ? 1.017 -11.014 -3.503 1.00 95.44 113 ILE A O 1
ATOM 856 N N . SER A 1 114 ? 1.956 -12.780 -2.501 1.00 93.81 114 SER A N 1
ATOM 857 C CA . SER A 1 114 ? 1.959 -13.634 -3.692 1.00 93.81 114 SER A CA 1
ATOM 858 C C . SER A 1 114 ? 0.909 -14.743 -3.579 1.00 93.81 114 SER A C 1
ATOM 860 O O . SER A 1 114 ? 0.773 -15.408 -2.550 1.00 93.81 114 SER A O 1
ATOM 862 N N . ARG A 1 115 ? 0.106 -14.938 -4.633 1.00 90.62 115 ARG A N 1
ATOM 863 C CA . ARG A 1 115 ? -0.913 -15.996 -4.691 1.00 90.62 115 ARG A CA 1
ATOM 864 C C . ARG A 1 115 ? -1.352 -16.289 -6.123 1.00 90.62 115 ARG A C 1
ATOM 866 O O . ARG A 1 115 ? -1.774 -15.370 -6.816 1.00 90.62 115 ARG A O 1
ATOM 873 N N . ARG A 1 116 ? -1.436 -17.580 -6.490 1.00 89.19 116 ARG A N 1
ATOM 874 C CA . ARG A 1 116 ? -2.020 -18.052 -7.770 1.00 89.19 116 ARG A CA 1
ATOM 875 C C . ARG A 1 116 ? -1.502 -17.222 -8.956 1.00 89.19 116 ARG A C 1
ATOM 877 O O . ARG A 1 116 ? -2.293 -16.605 -9.666 1.00 89.19 116 ARG A O 1
ATOM 884 N N . ASP A 1 117 ? -0.178 -17.114 -9.045 1.00 91.88 117 ASP A N 1
ATOM 885 C CA . ASP A 1 117 ? 0.554 -16.409 -10.109 1.00 91.88 117 ASP A CA 1
ATOM 886 C C . ASP A 1 117 ? 0.338 -14.890 -10.166 1.00 91.88 117 ASP A C 1
ATOM 888 O O . ASP A 1 117 ? 0.738 -14.221 -11.116 1.00 91.88 117 ASP A O 1
ATOM 892 N N . LYS A 1 118 ? -0.284 -14.319 -9.132 1.00 94.81 118 LYS A N 1
ATOM 893 C CA . LYS A 1 118 ? -0.433 -12.877 -8.963 1.00 94.81 118 LYS A CA 1
ATOM 894 C C . LYS A 1 118 ? 0.382 -12.421 -7.772 1.00 94.81 118 LYS A C 1
ATOM 896 O O . LYS A 1 118 ? 0.269 -12.977 -6.678 1.00 94.81 118 LYS A O 1
ATOM 901 N N . THR A 1 119 ? 1.146 -11.365 -7.983 1.00 95.56 119 THR A N 1
ATOM 902 C CA . THR A 1 119 ? 1.817 -10.632 -6.916 1.00 95.56 119 THR A CA 1
ATOM 903 C C . THR A 1 119 ? 1.034 -9.354 -6.676 1.00 95.56 119 THR A C 1
ATOM 905 O O . THR A 1 119 ? 0.590 -8.705 -7.619 1.00 95.56 119 THR A O 1
ATOM 908 N N . TYR A 1 120 ? 0.812 -9.014 -5.418 1.00 96.75 120 TYR A N 1
ATOM 909 C CA . TYR A 1 120 ? 0.215 -7.757 -5.004 1.00 96.75 120 TYR A CA 1
ATOM 910 C C . TYR A 1 120 ? 1.249 -6.994 -4.200 1.00 96.75 120 TYR A C 1
ATOM 912 O O . TYR A 1 120 ? 1.803 -7.538 -3.248 1.00 96.75 120 TYR A O 1
ATOM 920 N N . ASP A 1 121 ? 1.475 -5.744 -4.563 1.00 96.44 121 ASP A N 1
ATOM 921 C CA . ASP A 1 121 ? 2.360 -4.850 -3.838 1.00 96.44 121 ASP A CA 1
ATOM 922 C C . ASP A 1 121 ? 1.544 -4.060 -2.821 1.00 96.44 121 ASP A C 1
ATOM 924 O O . ASP A 1 121 ? 0.439 -3.592 -3.111 1.00 96.44 121 ASP A O 1
ATOM 928 N N . ILE A 1 122 ? 2.086 -3.927 -1.616 1.00 96.25 122 ILE A N 1
ATOM 929 C CA . ILE A 1 122 ? 1.493 -3.147 -0.537 1.00 96.25 122 ILE A CA 1
ATOM 930 C C . ILE A 1 122 ? 2.290 -1.863 -0.418 1.00 96.25 122 ILE A C 1
ATOM 932 O O . ILE A 1 122 ? 3.488 -1.890 -0.138 1.00 96.25 122 ILE A O 1
ATOM 936 N N . ARG A 1 123 ? 1.614 -0.735 -0.601 1.00 95.25 123 ARG A N 1
ATOM 937 C CA . ARG A 1 123 ? 2.215 0.596 -0.542 1.00 95.25 123 ARG A CA 1
ATOM 938 C C . ARG A 1 123 ? 1.576 1.424 0.559 1.00 95.25 123 ARG A C 1
ATOM 940 O O . ARG A 1 123 ? 0.391 1.259 0.853 1.00 95.25 123 ARG A O 1
ATOM 947 N N . ILE A 1 124 ? 2.353 2.315 1.168 1.00 92.69 124 ILE A N 1
ATOM 948 C CA . ILE A 1 124 ? 1.812 3.336 2.075 1.00 92.69 124 ILE A CA 1
ATOM 949 C C . ILE A 1 124 ? 1.134 4.422 1.230 1.00 92.69 124 ILE A C 1
ATOM 951 O O . ILE A 1 124 ? 1.721 4.909 0.262 1.00 92.69 124 ILE A O 1
ATOM 955 N N . ALA A 1 125 ? -0.098 4.791 1.588 1.00 92.12 125 ALA A N 1
ATOM 956 C CA . ALA A 1 125 ? -0.826 5.865 0.919 1.00 92.12 125 ALA A CA 1
ATOM 957 C C . ALA A 1 125 ? -0.203 7.231 1.239 1.00 92.12 125 ALA A C 1
ATOM 959 O O . ALA A 1 125 ? 0.244 7.494 2.358 1.00 92.12 125 ALA A O 1
ATOM 960 N N . THR A 1 126 ? -0.186 8.110 0.248 1.00 83.88 126 THR A N 1
ATOM 961 C CA . THR A 1 126 ? 0.610 9.341 0.255 1.00 83.88 126 THR A CA 1
ATOM 962 C C . THR A 1 126 ? -0.184 10.501 0.832 1.00 83.88 126 THR A C 1
ATOM 964 O O . THR A 1 126 ? -1.153 10.917 0.205 1.00 83.88 126 THR A O 1
ATOM 967 N N . LYS A 1 127 ? 0.205 11.062 1.987 1.00 80.12 127 LYS A N 1
ATOM 968 C CA . LYS A 1 127 ? -0.443 12.278 2.516 1.00 80.12 127 LYS A CA 1
ATOM 969 C C . LYS A 1 127 ? -0.217 13.437 1.539 1.00 80.12 127 LYS A C 1
ATOM 971 O O . LYS A 1 127 ? 0.927 13.790 1.276 1.00 80.12 127 LYS A O 1
ATOM 976 N N . SER A 1 128 ? -1.297 14.026 1.027 1.00 62.56 128 SER A N 1
ATOM 977 C CA . SER A 1 128 ? -1.315 14.973 -0.107 1.00 62.56 128 SER A CA 1
ATOM 978 C C . SER A 1 128 ? -0.673 16.354 0.165 1.00 62.56 128 SER A C 1
ATOM 980 O O . SER A 1 128 ? -1.033 17.339 -0.472 1.00 62.56 128 SER A O 1
ATOM 982 N N . ARG A 1 129 ? 0.215 16.500 1.155 1.00 60.16 129 ARG A N 1
ATOM 983 C CA . ARG A 1 129 ? 0.527 17.823 1.725 1.00 60.16 129 ARG A CA 1
ATOM 984 C C . ARG A 1 129 ? 1.822 18.471 1.237 1.00 60.16 129 ARG A C 1
ATOM 986 O O . ARG A 1 129 ? 1.977 19.670 1.431 1.00 60.16 129 ARG A O 1
ATOM 993 N N . VAL A 1 130 ? 2.743 17.726 0.641 1.00 59.84 130 VAL A N 1
ATOM 994 C CA . VAL A 1 130 ? 4.010 18.307 0.175 1.00 59.84 130 VAL A CA 1
ATOM 995 C C . VAL A 1 130 ? 3.915 18.494 -1.325 1.00 59.84 130 VAL A C 1
ATOM 997 O O . VAL A 1 130 ? 3.505 17.556 -2.004 1.00 59.84 130 VAL A O 1
ATOM 1000 N N . GLU A 1 131 ? 4.230 19.711 -1.777 1.00 63.50 131 GLU A N 1
ATOM 1001 C CA . GLU A 1 131 ? 4.251 20.164 -3.169 1.00 63.50 131 GLU A CA 1
ATOM 1002 C C . GLU A 1 131 ? 4.662 19.020 -4.088 1.00 63.50 131 GLU A C 1
ATOM 1004 O O . GLU A 1 131 ? 5.824 18.611 -4.126 1.00 63.50 131 GLU A O 1
ATOM 1009 N N . ALA A 1 132 ? 3.656 18.420 -4.725 1.00 58.94 132 ALA A N 1
ATOM 1010 C CA . ALA A 1 132 ? 3.865 17.298 -5.606 1.00 58.94 132 ALA A CA 1
ATOM 1011 C C . ALA A 1 132 ? 4.698 17.827 -6.766 1.00 58.94 132 ALA A C 1
ATOM 1013 O O . ALA A 1 132 ? 4.218 18.624 -7.568 1.00 58.94 132 ALA A O 1
ATOM 1014 N N . THR A 1 133 ? 5.957 17.409 -6.831 1.00 70.56 133 THR A N 1
ATOM 1015 C CA . THR A 1 133 ? 6.676 17.434 -8.095 1.00 70.56 133 THR A CA 1
ATOM 1016 C C . THR A 1 133 ? 5.815 16.676 -9.106 1.00 70.56 133 THR A C 1
ATOM 1018 O O . THR A 1 133 ? 5.223 15.652 -8.752 1.00 70.56 133 THR A O 1
ATOM 1021 N N . ASP A 1 134 ? 5.712 17.183 -10.336 1.00 76.69 134 ASP A N 1
ATOM 1022 C CA . ASP A 1 134 ? 4.756 16.704 -11.353 1.00 76.69 134 ASP A CA 1
ATOM 1023 C C . ASP A 1 134 ? 4.837 15.185 -11.645 1.00 76.69 134 ASP A C 1
ATOM 1025 O O . ASP A 1 134 ? 3.908 14.603 -12.202 1.00 76.69 134 ASP A O 1
ATOM 1029 N N . ASP A 1 135 ? 5.903 14.513 -11.200 1.00 77.00 135 ASP A N 1
ATOM 1030 C CA . ASP A 1 135 ? 6.142 13.080 -11.392 1.00 77.00 135 ASP A CA 1
ATOM 1031 C C . ASP A 1 135 ? 5.668 12.174 -10.233 1.00 77.00 135 ASP A C 1
ATOM 1033 O O . ASP A 1 135 ? 5.758 10.943 -10.321 1.00 77.00 135 ASP A O 1
ATOM 1037 N N . ALA A 1 136 ? 5.178 12.726 -9.117 1.00 78.62 136 ALA A N 1
ATOM 1038 C CA . ALA A 1 136 ? 4.781 11.920 -7.963 1.00 78.62 136 ALA A CA 1
ATOM 1039 C C . ALA A 1 136 ? 3.406 11.257 -8.168 1.00 78.62 136 ALA A C 1
ATOM 1041 O O . ALA A 1 136 ? 2.362 11.908 -8.189 1.00 78.62 136 ALA A O 1
ATOM 1042 N N . VAL A 1 137 ? 3.382 9.923 -8.243 1.00 77.62 137 VAL A N 1
ATOM 1043 C CA . VAL A 1 137 ? 2.130 9.156 -8.325 1.00 77.62 137 VAL A CA 1
ATOM 1044 C C . VAL A 1 137 ? 1.386 9.242 -6.988 1.00 77.62 137 VAL A C 1
ATOM 1046 O O . VAL A 1 137 ? 1.749 8.580 -6.012 1.00 77.62 137 VAL A O 1
ATOM 1049 N N . VAL A 1 138 ? 0.317 10.037 -6.945 1.00 85.56 138 VAL A N 1
ATOM 1050 C CA . VAL A 1 138 ? -0.595 10.118 -5.797 1.00 85.56 138 VAL A CA 1
ATOM 1051 C C . VAL A 1 138 ? -1.416 8.829 -5.726 1.00 85.56 138 VAL A C 1
ATOM 1053 O O . VAL A 1 138 ? -2.163 8.494 -6.646 1.00 85.56 138 VAL A O 1
ATOM 1056 N N . ILE A 1 139 ? -1.273 8.075 -4.634 1.00 87.50 139 ILE A N 1
ATOM 1057 C CA . ILE A 1 139 ? -1.969 6.796 -4.437 1.00 87.50 139 ILE A CA 1
ATOM 1058 C C . ILE A 1 139 ? -2.767 6.851 -3.137 1.00 87.50 139 ILE A C 1
ATOM 1060 O O . ILE A 1 139 ? -2.204 7.032 -2.055 1.00 87.50 139 ILE A O 1
ATOM 1064 N N . GLY A 1 140 ? -4.075 6.597 -3.234 1.00 89.31 140 GLY A N 1
ATOM 1065 C CA . GLY A 1 140 ? -4.936 6.401 -2.066 1.00 89.31 140 GLY A CA 1
ATOM 1066 C C . GLY A 1 140 ? -5.319 7.689 -1.339 1.00 89.31 140 GLY A C 1
ATOM 1067 O O . GLY A 1 140 ? -5.472 7.669 -0.118 1.00 89.31 140 GLY A O 1
ATOM 1068 N N . GLU A 1 141 ? -5.440 8.807 -2.056 1.00 90.56 141 GLU A N 1
ATOM 1069 C CA . GLU A 1 141 ? -5.873 10.094 -1.497 1.00 90.56 141 GLU A CA 1
ATOM 1070 C C . GLU A 1 141 ? -7.221 9.973 -0.770 1.00 90.56 141 GLU A C 1
ATOM 1072 O O . GLU A 1 141 ? -7.399 10.512 0.323 1.00 90.56 141 GLU A O 1
ATOM 1077 N N . GLU A 1 142 ? -8.137 9.159 -1.302 1.00 91.75 142 GLU A N 1
ATOM 1078 C CA . GLU A 1 142 ? -9.466 8.962 -0.728 1.00 91.75 142 GLU A CA 1
ATOM 1079 C C . GLU A 1 142 ? -9.420 8.416 0.704 1.00 91.75 142 GLU A C 1
ATOM 1081 O O . GLU A 1 142 ? -10.308 8.702 1.512 1.00 91.75 142 GLU A O 1
ATOM 1086 N N . LEU A 1 143 ? -8.365 7.667 1.044 1.00 93.62 143 LEU A N 1
ATOM 1087 C CA . LEU A 1 143 ? -8.223 7.036 2.352 1.00 93.62 143 LEU A CA 1
ATOM 1088 C C . LEU A 1 143 ? -8.009 8.057 3.472 1.00 93.62 143 LEU A C 1
ATOM 1090 O O . LEU A 1 143 ? -8.391 7.786 4.606 1.00 93.62 143 LEU A O 1
ATOM 1094 N N . GLN A 1 144 ? -7.474 9.239 3.160 1.00 91.12 144 GLN A N 1
ATOM 1095 C CA . GLN A 1 144 ? -7.219 10.297 4.146 1.00 91.12 144 GLN A CA 1
ATOM 1096 C C . GLN A 1 144 ? -8.498 10.962 4.650 1.00 91.12 144 GLN A C 1
ATOM 1098 O O . GLN A 1 144 ? -8.524 11.499 5.755 1.00 91.12 144 GLN A O 1
ATOM 1103 N N . SER A 1 145 ? -9.562 10.923 3.849 1.00 93.00 145 SER A N 1
ATOM 1104 C CA . SER A 1 145 ? -10.858 11.509 4.203 1.00 93.00 145 SER A CA 1
ATOM 1105 C C . SER A 1 145 ? -11.706 10.607 5.111 1.00 93.00 145 SER A C 1
ATOM 1107 O O . SER A 1 145 ? -12.768 11.017 5.588 1.00 93.00 145 SER A O 1
ATOM 1109 N N . LEU A 1 146 ? -11.257 9.372 5.363 1.00 95.31 146 LEU A N 1
ATOM 1110 C CA . LEU A 1 146 ? -12.038 8.376 6.082 1.00 95.31 146 LEU A CA 1
ATOM 1111 C C . LEU A 1 146 ? -12.098 8.667 7.584 1.00 95.31 146 LEU A C 1
ATOM 1113 O O . LEU A 1 146 ? -11.107 8.986 8.238 1.00 95.31 146 LEU A O 1
ATOM 1117 N N . LYS A 1 147 ? -13.289 8.473 8.154 1.00 96.06 147 LYS A N 1
ATOM 1118 C CA . LYS A 1 147 ? -13.520 8.467 9.601 1.00 96.06 147 LYS A CA 1
ATOM 1119 C C . LYS A 1 147 ? -13.914 7.063 10.028 1.00 96.06 147 LYS A C 1
ATOM 1121 O O . LYS A 1 147 ? -14.824 6.469 9.454 1.00 96.06 147 LYS A O 1
ATOM 1126 N N . CYS A 1 148 ? -13.234 6.530 11.037 1.00 95.69 148 CYS A N 1
ATOM 1127 C CA . CYS A 1 148 ? -13.548 5.211 11.565 1.00 95.69 148 CYS A CA 1
ATOM 1128 C C . CYS A 1 148 ? -14.666 5.301 12.604 1.00 95.69 148 CYS A C 1
ATOM 1130 O O . CYS A 1 148 ? -14.619 6.141 13.505 1.00 95.69 148 CYS A O 1
ATOM 1132 N N . TYR A 1 149 ? -15.650 4.414 12.481 1.00 95.38 149 TYR A N 1
ATOM 1133 C CA . TYR A 1 149 ? -16.742 4.259 13.429 1.00 95.38 149 TYR A CA 1
ATOM 1134 C C . TYR A 1 149 ? -16.717 2.847 14.006 1.00 95.38 149 TYR A C 1
ATOM 1136 O O . TYR A 1 149 ? -16.613 1.862 13.277 1.00 95.38 149 TYR A O 1
ATOM 1144 N N . VAL A 1 150 ? -16.807 2.758 15.328 1.00 94.19 150 VAL A N 1
ATOM 1145 C CA . VAL A 1 150 ? -16.637 1.529 16.102 1.00 94.19 150 VAL A CA 1
ATOM 1146 C C . VAL A 1 150 ? -17.907 1.285 16.917 1.00 94.19 150 VAL A C 1
ATOM 1148 O O . VAL A 1 150 ? -18.461 2.237 17.480 1.00 94.19 150 VAL A O 1
ATOM 1151 N N . PRO A 1 151 ? -18.416 0.043 16.975 1.00 92.06 151 PRO A N 1
ATOM 1152 C CA . PRO A 1 151 ? -19.545 -0.277 17.836 1.00 92.06 151 PRO A CA 1
ATOM 1153 C C . PRO A 1 151 ? -19.162 -0.102 19.308 1.00 92.06 151 PRO A C 1
ATOM 1155 O O . PRO A 1 151 ? -18.025 -0.361 19.705 1.00 92.06 151 PRO A O 1
ATOM 1158 N N . ARG A 1 152 ? -20.134 0.298 20.130 1.00 92.94 152 ARG A N 1
ATOM 1159 C CA . ARG A 1 152 ? -19.975 0.367 21.585 1.00 92.94 152 ARG A CA 1
ATOM 1160 C C . ARG A 1 152 ? -20.914 -0.617 22.254 1.00 92.94 152 ARG A C 1
ATOM 1162 O O . ARG A 1 152 ? -22.126 -0.471 22.130 1.00 92.94 152 ARG A O 1
ATOM 1169 N N . ARG A 1 153 ? -20.389 -1.595 22.992 1.00 86.00 153 ARG A N 1
ATOM 1170 C CA . ARG A 1 153 ? -21.245 -2.657 23.554 1.00 86.00 153 ARG A CA 1
ATOM 1171 C C . ARG A 1 153 ? -22.100 -2.222 24.730 1.00 86.00 153 ARG A C 1
ATOM 1173 O O . ARG A 1 153 ? -23.147 -2.810 24.966 1.00 86.00 153 ARG A O 1
ATOM 1180 N N . SER A 1 154 ? -21.639 -1.232 25.488 1.00 85.88 154 SER A N 1
ATOM 1181 C CA . SER A 1 154 ? -22.338 -0.740 26.679 1.00 85.88 154 SER A CA 1
ATOM 1182 C C . SER A 1 154 ? -23.615 0.046 26.366 1.00 85.88 154 SER A C 1
ATOM 1184 O O . SER A 1 154 ? -24.378 0.354 27.277 1.00 85.88 154 SER A O 1
ATOM 1186 N N . LYS A 1 155 ? -23.862 0.387 25.097 1.00 82.56 155 LYS A N 1
ATOM 1187 C CA . LYS A 1 155 ? -25.024 1.163 24.654 1.00 82.56 155 LYS A CA 1
ATOM 1188 C C . LYS A 1 155 ? -25.886 0.352 23.687 1.00 82.56 155 LYS A C 1
ATOM 1190 O O . LYS A 1 155 ? -25.530 -0.764 23.325 1.00 82.56 155 LYS A O 1
ATOM 1195 N N . ALA A 1 156 ? -27.043 0.910 23.322 1.00 80.31 156 ALA A N 1
ATOM 1196 C CA . ALA A 1 156 ? -28.026 0.264 22.459 1.00 80.31 156 ALA A CA 1
ATOM 1197 C C . ALA A 1 156 ? -27.372 -0.424 21.249 1.00 80.31 156 ALA A C 1
ATOM 1199 O O . ALA A 1 156 ? -26.501 0.147 20.585 1.00 80.31 156 ALA A O 1
ATOM 1200 N N . LYS A 1 157 ? -27.819 -1.657 20.986 1.00 77.81 157 LYS A N 1
ATOM 1201 C CA . LYS A 1 157 ? -27.430 -2.451 19.820 1.00 77.81 157 LYS A CA 1
ATOM 1202 C C . LYS A 1 157 ? -27.651 -1.590 18.565 1.00 77.81 157 LYS A C 1
ATOM 1204 O O . LYS A 1 157 ? -28.678 -0.928 18.470 1.00 77.81 157 LYS A O 1
ATOM 1209 N N . ASP A 1 158 ? -26.668 -1.561 17.670 1.00 83.12 158 ASP A N 1
ATOM 1210 C CA . ASP A 1 158 ? -26.665 -0.829 16.387 1.00 83.12 158 ASP A CA 1
ATOM 1211 C C . ASP A 1 158 ? -26.247 0.657 16.417 1.00 83.12 158 ASP A C 1
ATOM 1213 O O . ASP A 1 158 ? -26.279 1.326 15.384 1.00 83.12 158 ASP A O 1
ATOM 1217 N N . GLN A 1 159 ? -25.766 1.186 17.549 1.00 92.00 159 GLN A N 1
ATOM 1218 C CA . GLN A 1 159 ? -25.109 2.500 17.562 1.00 92.00 159 GLN A CA 1
ATOM 1219 C C . GLN A 1 159 ? -23.597 2.396 17.327 1.00 92.00 159 GLN A C 1
ATOM 1221 O O . GLN A 1 159 ? -22.883 1.671 18.025 1.00 92.00 159 GLN A O 1
ATOM 1226 N N . TYR A 1 160 ? -23.101 3.200 16.388 1.00 94.50 160 TYR A N 1
ATOM 1227 C CA . TYR A 1 160 ? -21.679 3.349 16.102 1.00 94.50 160 TYR A CA 1
ATOM 1228 C C . TYR A 1 160 ? -21.176 4.715 16.561 1.00 94.50 160 TYR A C 1
ATOM 1230 O O . TYR A 1 160 ? -21.856 5.729 16.418 1.00 94.50 160 TYR A O 1
ATOM 1238 N N . TYR A 1 161 ? -19.961 4.740 17.095 1.00 96.00 161 TYR A N 1
ATOM 1239 C CA . TYR A 1 161 ? -19.319 5.942 17.610 1.00 96.00 161 TYR A CA 1
ATOM 1240 C C . TYR A 1 161 ? -18.023 6.184 16.854 1.00 96.00 161 TYR A C 1
ATOM 1242 O O . TYR A 1 161 ? -17.323 5.235 16.512 1.00 96.00 161 TYR A O 1
ATOM 1250 N N . GLN A 1 162 ? -17.688 7.445 16.597 1.00 97.12 162 GLN A N 1
ATOM 1251 C CA . GLN A 1 162 ? -16.410 7.771 15.976 1.00 97.12 162 GLN A CA 1
ATOM 1252 C C . GLN A 1 162 ? -15.259 7.295 16.876 1.00 97.12 162 GLN A C 1
ATOM 1254 O O . GLN A 1 162 ? -15.294 7.496 18.095 1.00 97.12 162 GLN A O 1
ATOM 1259 N N . ALA A 1 163 ? -14.259 6.648 16.276 1.00 96.50 163 ALA A N 1
ATOM 1260 C CA . ALA A 1 163 ? -13.073 6.191 16.981 1.00 96.50 163 ALA A CA 1
ATOM 1261 C C . ALA A 1 163 ? -12.356 7.389 17.639 1.00 96.50 163 ALA A C 1
ATOM 1263 O O . ALA A 1 163 ? -12.210 8.434 17.001 1.00 96.50 163 ALA A O 1
ATOM 1264 N N . PRO A 1 164 ? -11.913 7.263 18.902 1.00 96.12 164 PRO A N 1
ATOM 1265 C CA . PRO A 1 164 ? -11.195 8.329 19.600 1.00 96.12 164 PRO A CA 1
ATOM 1266 C C . PRO A 1 164 ? -9.789 8.554 19.025 1.00 96.12 164 PRO A C 1
ATOM 1268 O O . PRO A 1 164 ? -9.273 9.663 19.108 1.00 96.12 164 PRO A O 1
ATOM 1271 N N . ILE A 1 165 ? -9.193 7.512 18.437 1.00 95.25 165 ILE A N 1
ATOM 1272 C CA . ILE A 1 165 ? -7.874 7.543 17.804 1.00 95.25 165 ILE A CA 1
ATOM 1273 C C . ILE A 1 165 ? -8.067 7.716 16.286 1.00 95.25 165 ILE A C 1
ATOM 1275 O O . ILE A 1 165 ? -8.885 6.996 15.698 1.00 95.25 165 ILE A O 1
ATOM 1279 N N . PRO A 1 166 ? -7.355 8.656 15.633 1.00 94.81 166 PRO A N 1
ATOM 1280 C CA . PRO A 1 166 ? -7.384 8.786 14.180 1.00 94.81 166 PRO A CA 1
ATOM 1281 C C . PRO A 1 166 ? -6.730 7.577 13.495 1.00 94.81 166 PRO A C 1
ATOM 1283 O O . PRO A 1 166 ? -5.983 6.819 14.107 1.00 94.81 166 PRO A O 1
ATOM 1286 N N . ILE A 1 167 ? -6.983 7.401 12.196 1.00 94.94 167 ILE A N 1
ATOM 1287 C CA . ILE A 1 167 ? -6.315 6.355 11.414 1.00 94.94 167 ILE A CA 1
ATOM 1288 C C . ILE A 1 167 ? -4.834 6.726 11.271 1.00 94.94 167 ILE A C 1
ATOM 1290 O O . ILE A 1 167 ? -4.482 7.688 10.587 1.00 94.94 167 ILE A O 1
ATOM 1294 N N . THR A 1 168 ? -3.967 5.953 11.919 1.00 93.00 168 THR A N 1
ATOM 1295 C CA . THR A 1 168 ? -2.521 6.179 11.962 1.00 93.00 168 THR A CA 1
ATOM 1296 C C . THR A 1 168 ? -1.871 5.888 10.613 1.00 93.00 168 THR A C 1
ATOM 1298 O O . THR A 1 168 ? -0.977 6.617 10.180 1.00 93.00 168 THR A O 1
ATOM 1301 N N . ARG A 1 169 ? -2.301 4.812 9.937 1.00 92.06 169 ARG A N 1
ATOM 1302 C CA . ARG A 1 169 ? -1.667 4.326 8.702 1.00 92.06 169 ARG A CA 1
ATOM 1303 C C . ARG A 1 169 ? -2.693 3.918 7.657 1.00 92.06 169 ARG A C 1
ATOM 1305 O O . ARG A 1 169 ? -3.684 3.255 7.960 1.00 92.06 169 ARG A O 1
ATOM 1312 N N . HIS A 1 170 ? -2.393 4.277 6.416 1.00 94.12 170 HIS A N 1
ATOM 1313 C CA . HIS A 1 170 ? -3.205 3.976 5.248 1.00 94.12 170 HIS A CA 1
ATOM 1314 C C . HIS A 1 170 ? -2.357 3.166 4.274 1.00 94.12 170 HIS A C 1
ATOM 1316 O O . HIS A 1 170 ? -1.263 3.588 3.901 1.00 94.12 170 HIS A O 1
ATOM 1322 N N . PHE A 1 171 ? -2.859 2.008 3.871 1.00 95.25 171 PHE A N 1
ATOM 1323 C CA . PHE A 1 171 ? -2.183 1.109 2.949 1.00 95.25 171 PHE A CA 1
ATOM 1324 C C . PHE A 1 171 ? -3.051 0.863 1.724 1.00 95.25 171 PHE A C 1
ATOM 1326 O O . PHE A 1 171 ? -4.265 0.669 1.829 1.00 95.25 171 PHE A O 1
ATOM 1333 N N . VAL A 1 172 ? -2.412 0.810 0.561 1.00 96.19 172 VAL A N 1
ATOM 1334 C CA . VAL A 1 172 ? -3.048 0.444 -0.701 1.00 96.19 172 VAL A CA 1
ATOM 1335 C C . VAL A 1 172 ? -2.384 -0.814 -1.225 1.00 96.19 172 VAL A C 1
ATOM 1337 O O . VAL A 1 172 ? -1.166 -0.875 -1.375 1.00 96.19 172 VAL A O 1
ATOM 1340 N N . ILE A 1 173 ? -3.202 -1.825 -1.489 1.00 96.75 173 ILE A N 1
ATOM 1341 C CA . ILE A 1 173 ? -2.770 -3.077 -2.094 1.00 96.75 173 ILE A CA 1
ATOM 1342 C C . ILE A 1 173 ? -3.111 -3.004 -3.575 1.00 96.75 173 ILE A C 1
ATOM 1344 O O . ILE A 1 173 ? -4.280 -2.933 -3.957 1.00 96.75 173 ILE A O 1
ATOM 1348 N N . THR A 1 174 ? -2.092 -3.030 -4.420 1.00 96.19 174 THR A N 1
ATOM 1349 C CA . THR A 1 174 ? -2.242 -3.004 -5.877 1.00 96.19 174 THR A CA 1
ATOM 1350 C C . THR A 1 174 ? -1.754 -4.312 -6.462 1.00 96.19 174 THR A C 1
ATOM 1352 O O . THR A 1 174 ? -0.747 -4.852 -6.017 1.00 96.19 174 THR A O 1
ATOM 1355 N N . GLN A 1 175 ? -2.449 -4.843 -7.467 1.00 96.38 175 GLN A N 1
ATOM 1356 C CA . GLN A 1 175 ? -1.930 -5.993 -8.199 1.00 96.38 175 GLN A CA 1
ATOM 1357 C C . GLN A 1 175 ? -0.691 -5.549 -8.987 1.00 96.38 175 GLN A C 1
ATOM 1359 O O . GLN A 1 175 ? -0.781 -4.642 -9.811 1.00 96.38 175 GLN A O 1
ATOM 1364 N N . SER A 1 176 ? 0.444 -6.189 -8.726 1.00 94.62 176 SER A N 1
ATOM 1365 C CA . SER A 1 176 ? 1.679 -5.991 -9.471 1.00 94.62 176 SER A CA 1
ATOM 1366 C C . SER A 1 176 ? 1.485 -6.581 -10.865 1.00 94.62 176 SER A C 1
ATOM 1368 O O . SER A 1 176 ? 1.247 -7.783 -11.028 1.00 94.62 176 SER A O 1
ATOM 1370 N N . THR A 1 177 ? 1.491 -5.727 -11.883 1.00 88.94 177 THR A N 1
ATOM 1371 C CA . THR A 1 177 ? 1.474 -6.170 -13.274 1.00 88.94 177 THR A CA 1
ATOM 1372 C C . THR A 1 177 ? 2.907 -6.446 -13.683 1.00 88.94 177 THR A C 1
ATOM 1374 O O . THR A 1 177 ? 3.693 -5.514 -13.846 1.00 88.94 177 THR A O 1
ATOM 1377 N N . VAL A 1 178 ? 3.250 -7.721 -13.857 1.00 84.88 178 VAL A N 1
ATOM 1378 C CA . VAL A 1 178 ? 4.507 -8.085 -14.506 1.00 84.88 178 VAL A CA 1
ATOM 1379 C C . VAL A 1 178 ? 4.356 -7.675 -15.962 1.00 84.88 178 VAL A C 1
ATOM 1381 O O . VAL A 1 178 ? 3.649 -8.331 -16.729 1.00 84.88 178 VAL A O 1
ATOM 1384 N N . PHE A 1 179 ? 4.947 -6.541 -16.327 1.00 84.38 179 PHE A N 1
ATOM 1385 C CA . PHE A 1 179 ? 5.109 -6.235 -17.736 1.00 84.38 179 PHE A CA 1
ATOM 1386 C C . PHE A 1 179 ? 6.052 -7.307 -18.279 1.00 84.38 179 PHE A C 1
ATOM 1388 O O . PHE A 1 179 ? 7.092 -7.532 -17.652 1.00 84.38 179 PHE A O 1
ATOM 1395 N N . PRO A 1 180 ? 5.692 -8.031 -19.353 1.00 83.81 180 PRO A N 1
ATOM 1396 C CA . PRO A 1 180 ? 6.605 -9.001 -19.922 1.00 83.81 180 PRO A CA 1
ATOM 1397 C C . PRO A 1 180 ? 7.864 -8.229 -20.291 1.00 83.81 180 PRO A C 1
ATOM 1399 O O . PRO A 1 180 ? 7.839 -7.393 -21.196 1.00 83.81 180 PRO A O 1
ATOM 1402 N N . THR A 1 181 ? 8.947 -8.449 -19.543 1.00 81.25 181 THR A N 1
ATOM 1403 C CA . THR A 1 181 ? 10.267 -7.995 -19.958 1.00 81.25 181 THR A CA 1
ATOM 1404 C C . THR A 1 181 ? 10.419 -8.552 -21.353 1.00 81.25 181 THR A C 1
ATOM 1406 O O . THR A 1 181 ? 10.338 -9.774 -21.502 1.00 81.25 181 THR A O 1
ATOM 1409 N N . ALA A 1 182 ?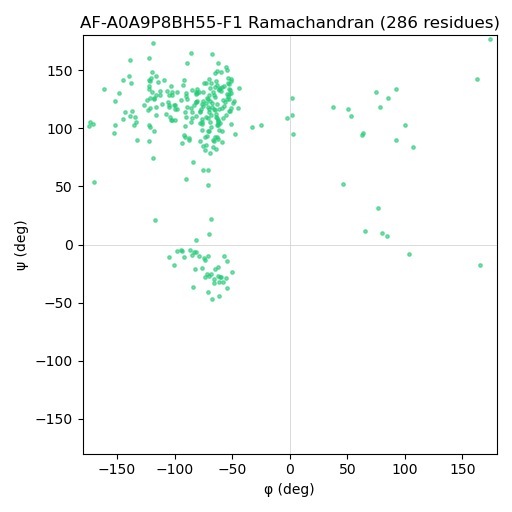 10.506 -7.671 -22.356 1.00 78.81 182 ALA A N 1
ATOM 1410 C CA . ALA A 1 182 ? 10.668 -8.077 -23.739 1.00 78.81 182 ALA A CA 1
ATOM 1411 C C . ALA A 1 182 ? 11.846 -9.039 -23.740 1.00 78.81 182 ALA A C 1
ATOM 1413 O O . ALA A 1 182 ? 12.984 -8.635 -23.500 1.00 78.81 182 ALA A O 1
ATOM 1414 N N . THR A 1 183 ? 11.542 -10.330 -23.848 1.00 74.38 183 THR A N 1
ATOM 1415 C CA . THR A 1 183 ? 12.562 -11.361 -23.847 1.00 74.38 183 THR A CA 1
ATOM 1416 C C . THR A 1 183 ? 13.365 -11.004 -25.080 1.00 74.38 183 THR A C 1
ATOM 1418 O O . THR A 1 183 ? 12.744 -10.911 -26.146 1.00 74.38 183 THR A O 1
ATOM 1421 N N . PRO A 1 184 ? 14.655 -10.638 -24.953 1.00 70.25 184 PRO A N 1
ATOM 1422 C CA . PRO A 1 184 ? 15.428 -10.251 -26.115 1.00 70.25 184 PRO A CA 1
ATOM 1423 C C . PRO A 1 184 ? 15.312 -11.435 -27.056 1.00 70.25 184 PRO A C 1
ATOM 1425 O O . PRO A 1 184 ? 15.735 -12.537 -26.710 1.00 70.25 184 PRO A O 1
ATOM 1428 N N . ALA A 1 185 ? 14.599 -11.241 -28.167 1.00 69.94 185 ALA A N 1
ATOM 1429 C CA . ALA A 1 185 ? 14.453 -12.294 -29.143 1.00 69.94 185 ALA A CA 1
ATOM 1430 C C . ALA A 1 185 ? 15.881 -12.738 -29.453 1.00 69.94 185 ALA A C 1
ATOM 1432 O O . ALA A 1 185 ? 16.744 -11.900 -29.711 1.00 69.94 185 ALA A O 1
ATOM 1433 N N . GLU A 1 186 ? 16.154 -14.038 -29.389 1.00 66.00 186 GLU A N 1
ATOM 1434 C CA . GLU A 1 186 ? 17.477 -14.573 -29.730 1.00 66.00 186 GLU A CA 1
ATOM 1435 C C . GLU A 1 186 ? 17.893 -14.190 -31.169 1.00 66.00 186 GLU A C 1
ATOM 1437 O O . GLU A 1 186 ? 19.054 -14.314 -31.552 1.00 66.00 186 GLU A O 1
ATOM 1442 N N . GLY A 1 187 ? 16.975 -13.627 -31.964 1.00 63.91 187 GLY A N 1
ATOM 1443 C CA . GLY A 1 187 ? 17.308 -12.776 -33.096 1.00 63.91 187 GLY A CA 1
ATOM 1444 C C . GLY A 1 187 ? 17.722 -11.380 -32.639 1.00 63.91 187 GLY A C 1
ATOM 1445 O O . GLY A 1 187 ? 16.856 -10.577 -32.299 1.00 63.91 187 GLY A O 1
ATOM 1446 N N . LYS A 1 188 ? 19.035 -11.091 -32.699 1.00 64.50 188 LYS A N 1
ATOM 1447 C CA . LYS A 1 188 ? 19.628 -9.740 -32.662 1.00 64.50 188 LYS A CA 1
ATOM 1448 C C . LYS A 1 188 ? 18.613 -8.712 -33.162 1.00 64.50 188 LYS A C 1
ATOM 1450 O O . LYS A 1 188 ? 18.390 -8.594 -34.368 1.00 64.50 188 LYS A O 1
ATOM 1455 N N . LEU A 1 189 ? 18.002 -7.970 -32.240 1.00 64.62 189 LEU A N 1
ATOM 1456 C CA . LEU A 1 189 ? 17.349 -6.723 -32.593 1.00 64.62 189 LEU A CA 1
ATOM 1457 C C . LEU A 1 189 ? 18.481 -5.863 -33.141 1.00 64.62 189 LEU A C 1
ATOM 1459 O O . LEU A 1 189 ? 19.322 -5.372 -32.390 1.00 64.62 189 LEU A O 1
ATOM 1463 N N . ASN A 1 190 ? 18.593 -5.812 -34.467 1.00 65.19 190 ASN A N 1
ATOM 1464 C CA . ASN A 1 190 ? 19.559 -4.973 -35.144 1.00 65.19 190 ASN A CA 1
ATOM 1465 C C . ASN A 1 190 ? 19.133 -3.527 -34.874 1.00 65.19 190 ASN A C 1
ATOM 1467 O O . ASN A 1 190 ? 18.458 -2.911 -35.687 1.00 65.19 190 ASN A O 1
ATOM 1471 N N . PHE A 1 191 ? 19.547 -2.994 -33.723 1.00 76.25 191 PHE A N 1
ATOM 1472 C CA . PHE A 1 191 ? 19.508 -1.569 -33.388 1.00 76.25 191 PHE A CA 1
ATOM 1473 C C . PHE A 1 191 ? 20.525 -0.764 -34.211 1.00 76.25 191 PHE A C 1
ATOM 1475 O O . PHE A 1 191 ? 20.769 0.407 -33.933 1.00 76.25 191 PHE A O 1
ATOM 1482 N N . GLY A 1 192 ? 21.144 -1.390 -35.216 1.00 84.25 192 GLY A N 1
ATOM 1483 C CA . GLY A 1 192 ? 21.909 -0.675 -36.217 1.00 84.25 192 GLY A CA 1
ATOM 1484 C C . GLY A 1 192 ? 21.007 0.286 -36.992 1.00 84.25 192 GLY A C 1
ATOM 1485 O O . GLY A 1 192 ? 19.790 0.075 -37.066 1.00 84.25 192 GLY A O 1
ATOM 1486 N N . PRO A 1 193 ? 21.588 1.340 -37.586 1.00 82.81 193 PRO A N 1
ATOM 1487 C CA . PRO A 1 193 ? 20.853 2.179 -38.517 1.00 82.81 193 PRO A CA 1
ATOM 1488 C C . PRO A 1 193 ? 20.179 1.285 -39.570 1.00 82.81 193 PRO A C 1
ATOM 1490 O O . PRO A 1 193 ? 20.773 0.280 -39.985 1.00 82.81 193 PRO A O 1
ATOM 1493 N N . PRO A 1 194 ? 18.938 1.604 -39.981 1.00 85.56 194 PRO A N 1
ATOM 1494 C CA . PRO A 1 194 ? 18.238 0.807 -40.975 1.00 85.56 194 PRO A CA 1
ATOM 1495 C C . PRO A 1 194 ? 19.133 0.653 -42.212 1.00 85.56 194 PRO A C 1
ATOM 1497 O O . PRO A 1 194 ? 19.780 1.631 -42.604 1.00 85.56 194 PRO A O 1
ATOM 1500 N N . PRO A 1 195 ? 19.204 -0.549 -42.818 1.00 88.94 195 PRO A N 1
ATOM 1501 C CA . PRO A 1 195 ? 20.044 -0.767 -43.983 1.00 88.94 195 PRO A CA 1
ATOM 1502 C C . PRO A 1 195 ? 19.727 0.293 -45.048 1.00 88.94 195 PRO A C 1
ATOM 1504 O O . PRO A 1 195 ? 18.546 0.585 -45.286 1.00 88.94 195 PRO A O 1
ATOM 1507 N N . PRO A 1 196 ? 20.755 0.913 -45.655 1.00 88.19 196 PRO A N 1
ATOM 1508 C CA . PRO A 1 196 ? 20.545 1.972 -46.628 1.00 88.19 196 PRO A CA 1
ATOM 1509 C C . PRO A 1 196 ? 19.668 1.451 -47.768 1.00 88.19 196 PRO A C 1
ATOM 1511 O O . PRO A 1 196 ? 19.842 0.331 -48.251 1.00 88.19 196 PRO A O 1
ATOM 1514 N N . ARG A 1 197 ? 18.696 2.261 -48.197 1.00 90.50 197 ARG A N 1
ATOM 1515 C CA . ARG A 1 197 ? 17.836 1.904 -49.331 1.00 90.50 197 ARG A CA 1
ATOM 1516 C C . ARG A 1 197 ? 18.688 1.848 -50.596 1.00 90.50 197 ARG A C 1
ATOM 1518 O O . ARG A 1 197 ? 19.388 2.813 -50.897 1.00 90.50 197 ARG A O 1
ATOM 1525 N N . ALA A 1 198 ? 18.591 0.751 -51.346 1.00 90.81 198 ALA A N 1
ATOM 1526 C CA . ALA A 1 198 ? 19.218 0.645 -52.657 1.00 90.81 198 ALA A CA 1
ATOM 1527 C C . ALA A 1 198 ? 18.671 1.753 -53.573 1.00 90.81 198 ALA A C 1
ATOM 1529 O O . ALA A 1 198 ? 17.468 1.813 -53.833 1.00 90.81 198 ALA A O 1
ATOM 1530 N N . GLN A 1 199 ? 19.546 2.655 -54.019 1.00 88.81 199 GLN A N 1
ATOM 1531 C CA . GLN A 1 199 ? 19.192 3.697 -54.980 1.00 88.81 199 GLN A CA 1
ATOM 1532 C C . GLN A 1 199 ? 19.232 3.082 -56.385 1.00 88.81 199 GLN A C 1
ATOM 1534 O O . GLN A 1 199 ? 20.271 2.540 -56.764 1.00 88.81 199 GLN A O 1
ATOM 1539 N N . PRO A 1 200 ? 18.134 3.121 -57.162 1.00 87.75 200 PRO A N 1
ATOM 1540 C CA . PRO A 1 200 ? 18.129 2.590 -58.519 1.00 87.75 200 PRO A CA 1
ATOM 1541 C C . PRO A 1 200 ? 18.983 3.488 -59.420 1.00 87.75 200 PRO A C 1
ATOM 1543 O O . PRO A 1 200 ? 18.516 4.524 -59.896 1.00 87.75 200 PRO A O 1
ATOM 1546 N N . LEU A 1 201 ? 20.236 3.083 -59.648 1.00 81.88 201 LEU A N 1
ATOM 1547 C CA . LEU A 1 201 ? 21.188 3.800 -60.505 1.00 81.88 201 LEU A CA 1
ATOM 1548 C C . LEU A 1 201 ? 20.647 3.965 -61.934 1.00 81.88 201 LEU A C 1
ATOM 1550 O O . LEU A 1 201 ? 20.829 5.019 -62.534 1.00 81.88 201 LEU A O 1
ATOM 1554 N N . ASP A 1 202 ? 19.862 2.997 -62.412 1.00 86.88 202 ASP A N 1
ATOM 1555 C CA . ASP A 1 202 ? 19.225 3.019 -63.737 1.00 86.88 202 ASP A CA 1
ATOM 1556 C C . ASP A 1 202 ? 18.234 4.179 -63.931 1.00 86.88 202 ASP A C 1
ATOM 1558 O O . ASP A 1 202 ? 17.892 4.529 -65.058 1.00 86.88 202 ASP A O 1
ATOM 1562 N N . ARG A 1 203 ? 17.745 4.787 -62.840 1.00 78.00 203 ARG A N 1
ATOM 1563 C CA . ARG A 1 203 ? 16.820 5.933 -62.894 1.00 78.00 203 ARG A CA 1
ATOM 1564 C C . ARG A 1 203 ? 17.522 7.279 -62.732 1.00 78.00 203 ARG A C 1
ATOM 1566 O O . ARG A 1 203 ? 16.877 8.314 -62.888 1.00 78.00 203 ARG A O 1
ATOM 1573 N N . LEU A 1 204 ? 18.824 7.291 -62.451 1.00 79.50 204 LEU A N 1
ATOM 1574 C CA . LEU A 1 204 ? 19.617 8.508 -62.284 1.00 79.50 204 LEU A CA 1
ATOM 1575 C C . LEU A 1 204 ? 20.224 8.958 -63.626 1.00 79.50 204 LEU A C 1
ATOM 1577 O O . LEU A 1 204 ? 21.429 9.120 -63.774 1.00 79.50 204 LEU A O 1
ATOM 1581 N N . VAL A 1 205 ? 19.369 9.160 -64.631 1.00 82.88 205 VAL A N 1
ATOM 1582 C CA . VAL A 1 205 ? 19.785 9.590 -65.983 1.00 82.88 205 VAL A CA 1
ATOM 1583 C C . VAL A 1 205 ? 20.142 11.077 -66.070 1.00 82.88 205 VAL A C 1
ATOM 1585 O O . VAL A 1 205 ? 20.855 11.494 -66.981 1.00 82.88 205 VAL A O 1
ATOM 1588 N N . HIS A 1 206 ? 19.680 11.897 -65.126 1.00 80.19 206 HIS A N 1
ATOM 1589 C CA . HIS A 1 206 ? 19.930 13.336 -65.145 1.00 80.19 206 HIS A CA 1
ATOM 1590 C C . HIS A 1 206 ? 21.191 13.683 -64.355 1.00 80.19 206 HIS A C 1
ATOM 1592 O O . HIS A 1 206 ? 21.150 13.896 -63.145 1.00 80.19 206 HIS A O 1
ATOM 1598 N N . VAL A 1 207 ? 22.317 13.780 -65.059 1.00 82.38 207 VAL A N 1
ATOM 1599 C CA . VAL A 1 207 ? 23.522 14.409 -64.515 1.00 82.38 207 VAL A CA 1
ATOM 1600 C C . VAL A 1 207 ? 23.331 15.918 -64.594 1.00 82.38 207 VAL A C 1
ATOM 1602 O O . VAL A 1 207 ? 23.232 16.482 -65.685 1.00 82.38 207 VAL A O 1
ATOM 1605 N N . PHE A 1 208 ? 23.270 16.578 -63.438 1.00 86.94 208 PHE A N 1
ATOM 1606 C CA . PHE A 1 208 ? 23.316 18.033 -63.385 1.00 86.94 208 PHE A CA 1
ATOM 1607 C C . PHE A 1 208 ? 24.671 18.499 -63.927 1.00 86.94 208 PHE A C 1
ATOM 1609 O O . PHE A 1 208 ? 25.709 18.292 -63.300 1.00 86.94 208 PHE A O 1
ATOM 1616 N N . LYS A 1 209 ? 24.654 19.105 -65.114 1.00 83.75 209 LYS A N 1
ATOM 1617 C CA . LYS A 1 209 ? 25.814 19.757 -65.720 1.00 83.75 209 LYS A CA 1
ATOM 1618 C C . LYS A 1 209 ? 25.647 21.265 -65.531 1.00 83.75 209 LYS A C 1
ATOM 1620 O O . LYS A 1 209 ? 24.753 21.837 -66.159 1.00 83.75 209 LYS A O 1
ATOM 1625 N N . PRO A 1 210 ? 26.422 21.909 -64.641 1.00 86.75 210 PRO A N 1
ATOM 1626 C CA . PRO A 1 210 ? 26.292 23.339 -64.421 1.00 86.75 210 PRO A CA 1
ATOM 1627 C C . PRO A 1 210 ? 26.641 24.113 -65.694 1.00 86.75 210 PRO A C 1
ATOM 1629 O O . PRO A 1 210 ? 27.465 23.689 -66.507 1.00 86.75 210 PRO A O 1
ATOM 1632 N N . ILE A 1 211 ? 26.004 25.271 -65.856 1.00 84.12 211 ILE A N 1
ATOM 1633 C CA . ILE A 1 211 ? 26.259 26.181 -66.974 1.00 84.12 211 ILE A CA 1
ATOM 1634 C C . ILE A 1 211 ? 27.750 26.547 -66.953 1.00 84.12 211 ILE A C 1
ATOM 1636 O O . ILE A 1 211 ? 28.246 27.070 -65.958 1.00 84.12 211 ILE A O 1
ATOM 1640 N N . GLY A 1 212 ? 28.465 26.218 -68.032 1.00 81.50 212 GLY A N 1
ATOM 1641 C CA . GLY A 1 212 ? 29.916 26.403 -68.149 1.00 81.50 212 GLY A CA 1
ATOM 1642 C C . GLY A 1 212 ? 30.762 25.131 -67.997 1.00 81.50 212 GLY A C 1
ATOM 1643 O O . GLY A 1 212 ? 31.946 25.179 -68.304 1.00 81.50 212 GLY A O 1
ATOM 1644 N N . SER A 1 213 ? 30.191 23.979 -67.611 1.00 79.38 213 SER A N 1
ATOM 1645 C CA . SER A 1 213 ? 30.932 22.699 -67.546 1.00 79.38 213 SER A CA 1
ATOM 1646 C C . SER A 1 213 ? 31.064 21.983 -68.895 1.00 79.38 213 SER A C 1
ATOM 1648 O O . SER A 1 213 ? 31.531 20.846 -68.951 1.00 79.38 213 SER A O 1
ATOM 1650 N N . LEU A 1 214 ? 30.592 22.603 -69.977 1.00 72.44 214 LEU A N 1
ATOM 1651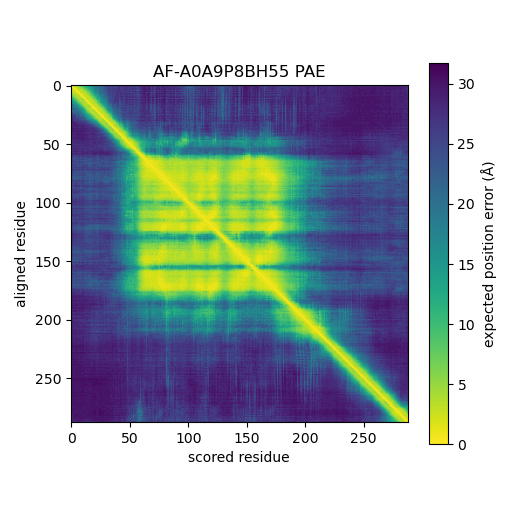 C CA . LEU A 1 214 ? 30.853 22.145 -71.334 1.00 72.44 214 LEU A CA 1
ATOM 1652 C C . LEU A 1 214 ? 32.309 22.486 -71.648 1.00 72.44 214 LEU A C 1
ATOM 1654 O O . LEU A 1 214 ? 32.600 23.505 -72.268 1.00 72.44 214 LEU A O 1
ATOM 1658 N N . THR A 1 215 ? 33.233 21.641 -71.195 1.00 69.69 215 THR A N 1
ATOM 1659 C CA . THR A 1 215 ? 34.541 21.563 -71.832 1.00 69.69 215 THR A CA 1
ATOM 1660 C C . THR A 1 215 ? 34.265 21.103 -73.253 1.00 69.69 215 THR A C 1
ATOM 1662 O O . THR A 1 215 ? 33.911 19.950 -73.488 1.00 69.69 215 THR A O 1
ATOM 1665 N N . THR A 1 216 ? 34.322 22.033 -74.200 1.00 64.50 216 THR A N 1
ATOM 1666 C CA . THR A 1 216 ? 34.440 21.697 -75.612 1.00 64.50 216 THR A CA 1
ATOM 1667 C C . THR A 1 216 ? 35.716 20.881 -75.736 1.00 64.50 216 THR A C 1
ATOM 1669 O O . THR A 1 216 ? 36.808 21.448 -75.731 1.00 64.50 216 THR A O 1
ATOM 1672 N N . GLU A 1 217 ? 35.598 19.556 -75.757 1.00 65.31 217 GLU A N 1
ATOM 1673 C CA . GLU A 1 217 ? 36.671 18.730 -76.281 1.00 65.31 217 GLU A CA 1
ATOM 1674 C C . GLU A 1 217 ? 36.823 19.165 -77.735 1.00 65.31 217 GLU A C 1
ATOM 1676 O O . GLU A 1 217 ? 35.939 18.968 -78.570 1.00 65.31 217 GLU A O 1
ATOM 1681 N N . VAL A 1 218 ? 37.879 19.937 -77.982 1.00 59.28 218 VAL A N 1
ATOM 1682 C CA . VAL A 1 218 ? 38.248 20.398 -79.311 1.00 59.28 218 VAL A CA 1
ATOM 1683 C C . VAL A 1 218 ? 38.792 19.171 -80.021 1.00 59.28 218 VAL A C 1
ATOM 1685 O O . VAL A 1 218 ? 39.993 18.917 -80.006 1.00 59.28 218 VAL A O 1
ATOM 1688 N N . ASP A 1 219 ? 37.895 18.384 -80.607 1.00 58.06 219 ASP A N 1
ATOM 1689 C CA . ASP A 1 219 ? 38.277 17.421 -81.625 1.00 58.06 219 ASP A CA 1
ATOM 1690 C C . ASP A 1 219 ? 38.857 18.235 -82.786 1.00 58.06 219 ASP A C 1
ATOM 1692 O O . ASP A 1 219 ? 38.167 18.992 -83.478 1.00 58.06 219 ASP A O 1
ATOM 1696 N N . ALA A 1 220 ? 40.179 18.166 -82.927 1.00 58.69 220 ALA A N 1
ATOM 1697 C CA . ALA A 1 220 ? 40.934 18.830 -83.974 1.00 58.69 220 ALA A CA 1
ATOM 1698 C C . ALA A 1 220 ? 40.614 18.160 -85.319 1.00 58.69 220 ALA A C 1
ATOM 1700 O O . ALA A 1 220 ? 41.366 17.321 -85.805 1.00 58.69 220 ALA A O 1
ATOM 1701 N N . GLY A 1 221 ? 39.464 18.495 -85.906 1.00 57.50 221 GLY A N 1
ATOM 1702 C CA . GLY A 1 221 ? 38.968 17.749 -87.055 1.00 57.50 221 GLY A CA 1
ATOM 1703 C C . GLY A 1 221 ? 37.783 18.364 -87.784 1.00 57.50 221 GLY A C 1
ATOM 1704 O O . GLY A 1 221 ? 36.810 17.670 -88.018 1.00 57.50 221 GLY A O 1
ATOM 1705 N N . GLY A 1 222 ? 37.901 19.627 -88.203 1.00 56.88 222 GLY A N 1
ATOM 1706 C CA . GLY A 1 222 ? 37.351 20.077 -89.488 1.00 56.88 222 GLY A CA 1
ATOM 1707 C C . GLY A 1 222 ? 35.833 20.289 -89.633 1.00 56.88 222 GLY A C 1
ATOM 1708 O O . GLY A 1 222 ? 35.014 19.403 -89.450 1.00 56.88 222 GLY A O 1
ATOM 1709 N N . HIS A 1 223 ? 35.525 21.466 -90.183 1.00 50.22 223 HIS A N 1
ATOM 1710 C CA . HIS A 1 223 ? 34.315 21.839 -90.921 1.00 50.22 223 HIS A CA 1
ATOM 1711 C C . HIS A 1 223 ? 33.015 22.157 -90.171 1.00 50.22 223 HIS A C 1
ATOM 1713 O O . HIS A 1 223 ? 32.304 21.302 -89.666 1.00 50.22 223 HIS A O 1
ATOM 1719 N N . GLY A 1 224 ? 32.599 23.413 -90.368 1.00 47.69 224 GLY A N 1
ATOM 1720 C CA . GLY A 1 224 ? 31.223 23.695 -90.769 1.00 47.69 224 GLY A CA 1
ATOM 1721 C C . GLY A 1 224 ? 30.354 24.294 -89.680 1.00 47.69 224 GLY A C 1
ATOM 1722 O O . GLY A 1 224 ? 29.573 23.607 -89.036 1.00 47.69 224 GLY A O 1
ATOM 1723 N N . VAL A 1 225 ? 30.446 25.614 -89.541 1.00 56.62 225 VAL A N 1
ATOM 1724 C CA . VAL A 1 225 ? 29.483 26.449 -88.822 1.00 56.62 225 VAL A CA 1
ATOM 1725 C C . VAL A 1 225 ? 28.065 26.154 -89.327 1.00 56.62 225 VAL A C 1
ATOM 1727 O O . VAL A 1 225 ? 27.756 26.429 -90.483 1.00 56.62 225 VAL A O 1
ATOM 1730 N N . SER A 1 226 ? 27.190 25.654 -88.453 1.00 50.09 226 SER A N 1
ATOM 1731 C CA . SER A 1 226 ? 25.740 25.713 -88.655 1.00 50.09 226 SER A CA 1
ATOM 1732 C C . SER A 1 226 ? 25.069 26.199 -87.373 1.00 50.09 226 SER A C 1
ATOM 1734 O O . SER A 1 226 ? 24.736 25.434 -86.468 1.00 50.09 226 SER A O 1
ATOM 1736 N N . LEU A 1 227 ? 24.920 27.522 -87.295 1.00 57.59 227 LEU A N 1
ATOM 1737 C CA . LEU A 1 227 ? 24.059 28.216 -86.343 1.00 57.59 227 LEU A CA 1
ATOM 1738 C C . LEU A 1 227 ? 22.607 27.812 -86.619 1.00 57.59 227 LEU A C 1
ATOM 1740 O O . LEU A 1 227 ? 21.930 28.429 -87.438 1.00 57.59 227 LEU A O 1
ATOM 1744 N N . THR A 1 228 ? 22.129 26.779 -85.930 1.00 52.66 228 THR A N 1
ATOM 1745 C CA . THR A 1 228 ? 20.702 26.444 -85.912 1.00 52.66 228 THR A CA 1
ATOM 1746 C C . THR A 1 228 ? 20.138 26.871 -84.562 1.00 52.66 228 THR A C 1
ATOM 1748 O O . THR A 1 228 ? 20.616 26.448 -83.512 1.00 52.66 228 THR A O 1
ATOM 1751 N N . ALA A 1 229 ? 19.180 27.795 -84.611 1.00 60.06 229 ALA A N 1
ATOM 1752 C CA . ALA A 1 229 ? 18.544 28.445 -83.472 1.00 60.06 229 ALA A CA 1
ATOM 1753 C C . ALA A 1 229 ? 17.931 27.442 -82.470 1.00 60.06 229 ALA A C 1
ATOM 1755 O O . ALA A 1 229 ? 17.523 26.348 -82.870 1.00 60.06 229 ALA A O 1
ATOM 1756 N N . PRO A 1 230 ? 17.816 27.808 -81.177 1.00 55.62 230 PRO A N 1
ATOM 1757 C CA . PRO A 1 230 ? 17.196 26.948 -80.179 1.00 55.62 230 PRO A CA 1
ATOM 1758 C C . PRO A 1 230 ? 15.716 26.727 -80.517 1.00 55.62 230 PRO A C 1
ATOM 1760 O O . PRO A 1 230 ? 14.898 27.644 -80.453 1.00 55.62 230 PRO A O 1
ATOM 1763 N N . SER A 1 231 ? 15.387 25.488 -80.883 1.00 56.56 231 SER A N 1
ATOM 1764 C CA . SER A 1 231 ? 14.013 25.011 -80.985 1.00 56.56 231 SER A CA 1
ATOM 1765 C C . SER A 1 231 ? 13.401 25.010 -79.586 1.00 56.56 231 SER A C 1
ATOM 1767 O O . SER A 1 231 ? 13.881 24.341 -78.669 1.00 56.56 231 SER A O 1
ATOM 1769 N N . VAL A 1 232 ? 12.376 25.839 -79.428 1.00 51.62 232 VAL A N 1
ATOM 1770 C CA . VAL A 1 232 ? 11.553 25.970 -78.232 1.00 51.62 232 VAL A CA 1
ATOM 1771 C C . VAL A 1 232 ? 10.840 24.632 -78.031 1.00 51.62 232 VAL A C 1
ATOM 1773 O O . VAL A 1 232 ? 9.918 24.301 -78.768 1.00 51.62 232 VAL A O 1
ATOM 1776 N N . LEU A 1 233 ? 11.314 23.819 -77.086 1.00 56.94 233 LEU A N 1
ATOM 1777 C CA . LEU A 1 233 ? 10.619 22.597 -76.694 1.00 56.94 233 LEU A CA 1
ATOM 1778 C C . LEU A 1 233 ? 9.352 22.992 -75.935 1.00 56.94 233 LEU A C 1
ATOM 1780 O O . LEU A 1 233 ? 9.417 23.481 -74.806 1.00 56.94 233 LEU A O 1
ATOM 1784 N N . ASP A 1 234 ? 8.212 22.782 -76.589 1.00 49.25 234 ASP A N 1
ATOM 1785 C CA . ASP A 1 234 ? 6.877 22.903 -76.020 1.00 49.25 234 ASP A CA 1
ATOM 1786 C C . ASP A 1 234 ? 6.771 22.090 -74.727 1.00 49.25 234 ASP A C 1
ATOM 1788 O O . ASP A 1 234 ? 6.861 20.859 -74.695 1.00 49.25 234 ASP A O 1
ATOM 1792 N N . MET A 1 235 ? 6.569 22.812 -73.631 1.00 50.22 235 MET A N 1
ATOM 1793 C CA . MET A 1 235 ? 6.348 22.256 -72.309 1.00 50.22 235 MET A CA 1
ATOM 1794 C C . MET A 1 235 ? 4.913 21.718 -72.250 1.00 50.22 235 MET A C 1
ATOM 1796 O O . MET A 1 235 ? 3.979 22.405 -71.835 1.00 50.22 235 MET A O 1
ATOM 1800 N N . GLN A 1 236 ? 4.718 20.483 -72.712 1.00 53.38 236 GLN A N 1
ATOM 1801 C CA . GLN A 1 236 ? 3.423 19.813 -72.672 1.00 53.38 236 GLN A CA 1
ATOM 1802 C C . GLN A 1 236 ? 3.109 19.391 -71.227 1.00 53.38 236 GLN A C 1
ATOM 1804 O O . GLN A 1 236 ? 3.510 18.333 -70.740 1.00 53.38 236 GLN A O 1
ATOM 1809 N N . VAL A 1 237 ? 2.402 20.272 -70.515 1.00 54.12 237 VAL A N 1
ATOM 1810 C CA . VAL A 1 237 ? 1.852 20.037 -69.176 1.00 54.12 237 VAL A CA 1
ATOM 1811 C C . VAL A 1 237 ? 0.764 18.965 -69.272 1.00 54.12 237 VAL A C 1
ATOM 1813 O O . VAL A 1 237 ? -0.416 19.258 -69.462 1.00 54.12 237 VAL A O 1
ATOM 1816 N N . ASN A 1 238 ? 1.151 17.700 -69.118 1.00 51.69 238 ASN A N 1
ATOM 1817 C CA . ASN A 1 238 ? 0.206 16.622 -68.854 1.00 51.69 238 ASN A CA 1
ATOM 1818 C C . ASN A 1 238 ? -0.304 16.758 -67.417 1.00 51.69 238 ASN A C 1
ATOM 1820 O O . ASN A 1 238 ? 0.311 16.292 -66.462 1.00 51.69 238 ASN A O 1
ATOM 1824 N N . ARG A 1 239 ? -1.442 17.441 -67.282 1.00 53.12 239 ARG A N 1
ATOM 1825 C CA . ARG A 1 239 ? -2.253 17.522 -66.067 1.00 53.12 239 ARG A CA 1
ATOM 1826 C C . ARG A 1 239 ? -2.957 16.172 -65.861 1.00 53.12 239 ARG A C 1
ATOM 1828 O O . ARG A 1 239 ? -3.872 15.874 -66.628 1.00 53.12 239 ARG A O 1
ATOM 1835 N N . PRO A 1 240 ? -2.597 15.351 -64.856 1.00 59.81 240 PRO A N 1
ATOM 1836 C CA . PRO A 1 240 ? -3.377 14.164 -64.548 1.00 59.81 240 PRO A CA 1
ATOM 1837 C C . PRO A 1 240 ? -4.745 14.587 -64.004 1.00 59.81 240 PRO A C 1
ATOM 1839 O O . PRO A 1 240 ? -4.872 15.280 -62.993 1.00 59.81 240 PRO A O 1
ATOM 1842 N N . THR A 1 241 ? -5.776 14.189 -64.738 1.00 52.16 241 THR A N 1
ATOM 1843 C CA . THR A 1 241 ? -7.185 14.291 -64.379 1.00 52.16 241 THR A CA 1
ATOM 1844 C C . THR A 1 241 ? -7.481 13.480 -63.124 1.00 52.16 241 THR A C 1
ATOM 1846 O O . THR A 1 241 ? -7.096 12.317 -63.015 1.00 52.16 241 THR A O 1
ATOM 1849 N N . ALA A 1 242 ? -8.203 14.107 -62.199 1.00 55.41 242 ALA A N 1
ATOM 1850 C CA . ALA A 1 242 ? -8.743 13.496 -60.997 1.00 55.41 242 ALA A CA 1
ATOM 1851 C C . ALA A 1 242 ? -9.567 12.240 -61.322 1.00 55.41 242 ALA A C 1
ATOM 1853 O O . ALA A 1 242 ? -10.541 12.302 -62.073 1.00 55.41 242 ALA A O 1
ATOM 1854 N N . ALA A 1 243 ? -9.211 11.118 -60.697 1.00 56.25 243 ALA A N 1
ATOM 1855 C CA . ALA A 1 243 ? -10.014 9.907 -60.690 1.00 56.25 243 ALA A CA 1
ATOM 1856 C C . ALA A 1 243 ? -10.330 9.505 -59.243 1.00 56.25 243 ALA A C 1
ATOM 1858 O O . ALA A 1 243 ? -9.501 8.962 -58.524 1.00 56.25 243 ALA A O 1
ATOM 1859 N N . LYS A 1 244 ? -11.574 9.814 -58.870 1.00 53.25 244 LYS A N 1
ATOM 1860 C CA . LYS A 1 244 ? -12.554 8.868 -58.325 1.00 53.25 244 LYS A CA 1
ATOM 1861 C C . LYS A 1 244 ? -12.223 8.187 -56.987 1.00 53.25 244 LYS A C 1
ATOM 1863 O O . LYS A 1 244 ? -11.648 7.111 -56.917 1.00 53.25 244 LYS A O 1
ATOM 1868 N N . THR A 1 245 ? -12.737 8.829 -55.941 1.00 50.97 245 THR A N 1
ATOM 1869 C CA . THR A 1 245 ? -13.574 8.259 -54.874 1.00 50.97 245 THR A CA 1
ATOM 1870 C C . THR A 1 245 ? -13.846 6.754 -54.976 1.00 50.97 245 THR A C 1
ATOM 1872 O O . THR A 1 245 ? -14.654 6.329 -55.802 1.00 50.97 245 THR A O 1
ATOM 1875 N N . GLU A 1 246 ? -13.290 5.977 -54.047 1.00 51.97 246 GLU A N 1
ATOM 1876 C CA . GLU A 1 246 ? -13.857 4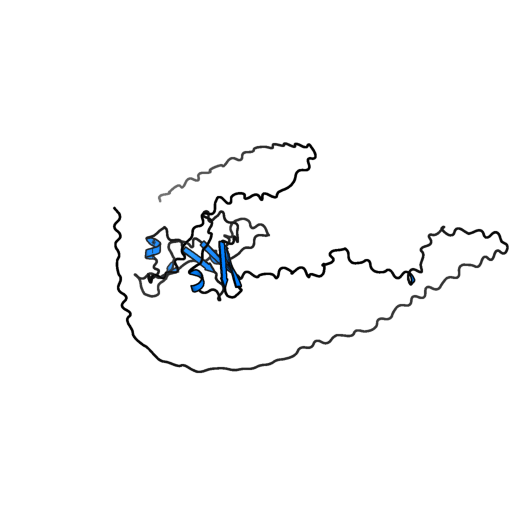.687 -53.661 1.00 51.97 246 GLU A CA 1
ATOM 1877 C C . GLU A 1 246 ? -13.893 4.592 -52.131 1.00 51.97 246 GLU A C 1
ATOM 1879 O O . GLU A 1 246 ? -12.887 4.511 -51.430 1.00 51.97 246 GLU A O 1
ATOM 1884 N N . SER A 1 247 ? -15.112 4.734 -51.623 1.00 51.19 247 SER A N 1
ATOM 1885 C CA . SER A 1 247 ? -15.521 4.627 -50.231 1.00 51.19 247 SER A CA 1
ATOM 1886 C C . SER A 1 247 ? -15.451 3.176 -49.758 1.00 51.19 247 SER A C 1
ATOM 1888 O O . SER A 1 247 ? -16.121 2.316 -50.332 1.00 51.19 247 SER A O 1
ATOM 1890 N N . LEU A 1 248 ? -14.727 2.910 -48.670 1.00 62.94 248 LEU A N 1
ATOM 1891 C CA . LEU A 1 248 ? -14.808 1.622 -47.981 1.00 62.94 248 LEU A CA 1
ATOM 1892 C C . LEU A 1 248 ? -16.047 1.569 -47.065 1.00 62.94 248 LEU A C 1
ATOM 1894 O O . LEU A 1 248 ? -16.298 2.522 -46.321 1.00 62.94 248 LEU A O 1
ATOM 1898 N N . PRO A 1 249 ? -16.827 0.471 -47.103 1.00 62.31 249 PRO A N 1
ATOM 1899 C CA . PRO A 1 249 ? -18.087 0.368 -46.387 1.00 62.31 249 PRO A CA 1
ATOM 1900 C C . PRO A 1 249 ? -17.911 0.022 -44.904 1.00 62.31 249 PRO A C 1
ATOM 1902 O O . PRO A 1 249 ? -17.278 -0.958 -44.509 1.00 62.31 249 PRO A O 1
ATOM 1905 N N . PHE A 1 250 ? -18.599 0.827 -44.103 1.00 50.34 250 PHE A N 1
ATOM 1906 C CA . PHE A 1 250 ? -19.060 0.558 -42.749 1.00 50.34 250 PHE A CA 1
ATOM 1907 C C . PHE A 1 250 ? -19.767 -0.811 -42.697 1.00 50.34 250 PHE A C 1
ATOM 1909 O O . PHE A 1 250 ? -20.734 -1.037 -43.425 1.00 50.34 250 PHE A O 1
ATOM 1916 N N . SER A 1 251 ? -19.317 -1.729 -41.836 1.00 59.12 251 SER A N 1
ATOM 1917 C CA . SER A 1 251 ? -20.079 -2.945 -41.523 1.00 59.12 251 SER A CA 1
ATOM 1918 C C . SER A 1 251 ? -20.369 -3.031 -40.027 1.00 59.12 251 SER A C 1
ATOM 1920 O O . SER A 1 251 ? -19.639 -3.607 -39.226 1.00 59.12 251 SER A O 1
ATOM 1922 N N . GLU A 1 252 ? -21.503 -2.442 -39.656 1.00 52.97 252 GLU A N 1
ATOM 1923 C CA . GLU A 1 252 ? -22.221 -2.765 -38.431 1.00 52.97 252 GLU A CA 1
ATOM 1924 C C . GLU A 1 252 ? -22.815 -4.174 -38.544 1.00 52.97 252 GLU A C 1
ATOM 1926 O O . GLU A 1 252 ? -23.633 -4.457 -39.425 1.00 52.97 252 GLU A O 1
ATOM 1931 N N . LYS A 1 253 ? -22.483 -5.061 -37.601 1.00 60.50 253 LYS A N 1
ATOM 1932 C CA . LYS A 1 253 ? -23.253 -6.289 -37.362 1.00 60.50 253 LYS A CA 1
ATOM 1933 C C . LYS A 1 253 ? -23.844 -6.309 -35.956 1.00 60.50 253 LYS A C 1
ATOM 1935 O O . LYS A 1 253 ? -23.221 -6.682 -34.971 1.00 60.50 253 LYS A O 1
ATOM 1940 N N . LYS A 1 254 ? -25.116 -5.902 -35.941 1.00 60.53 254 LYS A N 1
ATOM 1941 C CA . LYS A 1 254 ? -26.267 -6.419 -35.183 1.00 60.53 254 LYS A CA 1
ATOM 1942 C C . LYS A 1 254 ? -26.026 -7.584 -34.198 1.00 60.53 254 LYS A C 1
ATOM 1944 O O . LYS A 1 254 ? -25.728 -8.703 -34.595 1.00 60.53 254 LYS A O 1
ATOM 1949 N N . LYS A 1 255 ? -26.466 -7.313 -32.961 1.00 51.38 255 LYS A N 1
ATOM 1950 C CA . LYS A 1 255 ? -27.464 -8.052 -32.151 1.00 51.38 255 LYS A CA 1
ATOM 1951 C C . LYS A 1 255 ? -27.290 -9.573 -31.984 1.00 51.38 255 LYS A C 1
ATOM 1953 O O . LYS A 1 255 ? -27.668 -10.342 -32.862 1.00 51.38 255 LYS A O 1
ATOM 1958 N N . LYS A 1 256 ? -27.081 -10.004 -30.730 1.00 63.12 256 LYS A N 1
ATOM 1959 C CA . LYS A 1 256 ? -27.844 -11.141 -30.186 1.00 63.12 256 LYS A CA 1
ATOM 1960 C C . LYS A 1 256 ? -28.284 -10.903 -28.740 1.00 63.12 256 LYS A C 1
ATOM 1962 O O . LYS A 1 256 ? -27.500 -10.869 -27.803 1.00 63.12 256 LYS A O 1
ATOM 1967 N N . LYS A 1 257 ? -29.596 -10.726 -28.625 1.00 57.31 257 LYS A N 1
ATOM 1968 C CA . LYS A 1 257 ? -30.425 -10.750 -27.422 1.00 57.31 257 LYS A CA 1
ATOM 1969 C C . LYS A 1 257 ? -30.498 -12.215 -26.963 1.00 57.31 257 LYS A C 1
ATOM 1971 O O . LYS A 1 257 ? -30.920 -13.049 -27.760 1.00 57.31 257 LYS A O 1
ATOM 1976 N N . HIS A 1 258 ? -30.158 -12.538 -25.716 1.00 52.56 258 HIS A N 1
ATOM 1977 C CA . HIS A 1 258 ? -30.797 -13.675 -25.051 1.00 52.56 258 HIS A CA 1
ATOM 1978 C C . HIS A 1 258 ? -31.021 -13.399 -23.565 1.00 52.56 258 HIS A C 1
ATOM 1980 O O . HIS A 1 258 ? -30.101 -13.244 -22.771 1.00 52.56 258 HIS A O 1
ATOM 1986 N N . LYS A 1 259 ? -32.312 -13.336 -23.259 1.00 55.06 259 LYS A N 1
ATOM 1987 C CA . LYS A 1 259 ? -32.975 -13.376 -21.964 1.00 55.06 259 LYS A CA 1
ATOM 1988 C C . LYS A 1 259 ? -32.780 -14.765 -21.353 1.00 55.06 259 LYS A C 1
ATOM 1990 O O . LYS A 1 259 ? -33.065 -15.745 -22.038 1.00 55.06 259 LYS A O 1
ATOM 1995 N N . LYS A 1 260 ? -32.366 -14.875 -20.093 1.00 54.75 260 LYS A N 1
ATOM 1996 C CA . LYS A 1 260 ? -32.817 -15.989 -19.252 1.00 54.75 260 LYS A CA 1
ATOM 1997 C C . LYS A 1 260 ? -32.797 -15.575 -17.789 1.00 54.75 260 LYS A C 1
ATOM 1999 O O . LYS A 1 260 ? -31.771 -15.628 -17.123 1.00 54.75 260 LYS A O 1
ATOM 2004 N N . ASP A 1 261 ? -33.976 -15.159 -17.347 1.00 41.16 261 ASP A N 1
ATOM 2005 C CA . ASP A 1 261 ? -34.417 -15.254 -15.967 1.00 41.16 261 ASP A CA 1
ATOM 2006 C C . ASP A 1 261 ? -34.168 -16.688 -15.471 1.00 41.16 261 ASP A C 1
ATOM 2008 O O . ASP A 1 261 ? -34.667 -17.652 -16.058 1.00 41.16 261 ASP A O 1
ATOM 2012 N N . SER A 1 262 ? -33.380 -16.839 -14.409 1.00 46.88 262 SER A N 1
ATOM 2013 C CA . SER A 1 262 ? -33.394 -18.035 -13.564 1.00 46.88 262 SER A CA 1
ATOM 2014 C C . SER A 1 262 ? -33.798 -17.616 -12.158 1.00 46.88 262 SER A C 1
ATOM 2016 O O . SER A 1 262 ? -32.987 -17.485 -11.243 1.00 46.88 262 SER A O 1
ATOM 2018 N N . THR A 1 263 ? -35.092 -17.346 -12.049 1.00 40.81 263 THR A N 1
ATOM 2019 C CA . THR A 1 263 ? -35.886 -17.448 -10.832 1.00 40.81 263 THR A CA 1
ATOM 2020 C C . THR A 1 263 ? -35.871 -18.904 -10.353 1.00 40.81 263 THR A C 1
ATOM 2022 O O . THR A 1 263 ? -36.113 -19.804 -11.153 1.00 40.81 263 THR A O 1
ATOM 2025 N N . GLY A 1 264 ? -35.645 -19.118 -9.054 1.00 41.41 264 GLY A N 1
ATOM 2026 C CA . GLY A 1 264 ? -36.007 -20.354 -8.351 1.00 41.41 264 GLY A CA 1
ATOM 2027 C C . GLY A 1 264 ? -34.870 -21.351 -8.114 1.00 41.41 264 GLY A C 1
ATOM 2028 O O . GLY A 1 264 ? -34.495 -22.100 -9.003 1.00 41.41 264 GLY A O 1
ATOM 2029 N N . GLU A 1 265 ? -34.360 -21.399 -6.883 1.00 48.94 265 GLU A N 1
ATOM 2030 C CA . GLU A 1 265 ? -34.746 -22.458 -5.937 1.00 48.94 265 GLU A CA 1
ATOM 2031 C C . GLU A 1 265 ? -34.132 -22.176 -4.556 1.00 48.94 265 GLU A C 1
ATOM 2033 O O . GLU A 1 265 ? -32.938 -22.354 -4.308 1.00 48.94 265 GLU A O 1
ATOM 2038 N N . GLU A 1 266 ? -34.993 -21.736 -3.637 1.00 50.00 266 GLU A N 1
ATOM 2039 C CA . GLU A 1 266 ? -34.806 -21.935 -2.206 1.00 50.00 266 GLU A CA 1
ATOM 2040 C C . GLU A 1 266 ? -34.614 -23.430 -1.920 1.00 50.00 266 GLU A C 1
ATOM 2042 O O . GLU A 1 266 ? -35.485 -24.251 -2.209 1.00 50.00 266 GLU A O 1
ATOM 2047 N N . LYS A 1 267 ? -33.514 -23.781 -1.251 1.00 60.12 267 LYS A N 1
ATOM 2048 C CA . LYS A 1 267 ? -33.452 -24.993 -0.430 1.00 60.12 267 LYS A CA 1
ATOM 2049 C C . LYS A 1 267 ? -33.236 -24.598 1.028 1.00 60.12 267 LYS A C 1
ATOM 2051 O O . LYS A 1 267 ? -32.156 -24.115 1.369 1.00 60.12 267 LYS A O 1
ATOM 2056 N N . PRO A 1 268 ? -34.233 -24.806 1.905 1.00 62.91 268 PRO A N 1
ATOM 2057 C CA . PRO A 1 268 ? -34.056 -24.682 3.339 1.00 62.91 268 PRO A CA 1
ATOM 2058 C C . PRO A 1 268 ? -33.523 -25.994 3.939 1.00 62.91 268 PRO A C 1
ATOM 2060 O O . PRO A 1 268 ? -33.698 -27.073 3.371 1.00 62.91 268 PRO A O 1
ATOM 2063 N N . ARG A 1 269 ? -33.032 -25.880 5.184 1.00 46.19 269 ARG A N 1
ATOM 2064 C CA . ARG A 1 269 ? -32.654 -26.939 6.154 1.00 46.19 269 ARG A CA 1
ATOM 2065 C C . ARG A 1 269 ? -31.167 -27.342 6.068 1.00 46.19 269 ARG A C 1
ATOM 2067 O O . ARG A 1 269 ? -30.642 -27.562 4.995 1.00 46.19 269 ARG A O 1
ATOM 2074 N N . LYS A 1 270 ? -30.413 -27.479 7.163 1.00 56.56 270 LYS A N 1
ATOM 2075 C CA . LYS A 1 270 ? -30.769 -27.858 8.538 1.00 56.56 270 LYS A CA 1
ATOM 2076 C C . LYS A 1 270 ? -29.921 -27.107 9.570 1.00 56.56 270 LYS A C 1
ATOM 2078 O O . LYS A 1 270 ? -28.713 -26.972 9.423 1.00 56.56 270 LYS A O 1
ATOM 2083 N N . LYS A 1 271 ? -30.585 -26.723 10.663 1.00 50.72 271 LYS A N 1
ATOM 2084 C CA . LYS A 1 271 ? -29.986 -26.508 11.982 1.00 50.72 271 LYS A CA 1
ATOM 2085 C C . LYS A 1 271 ? -29.349 -27.822 12.453 1.00 50.72 271 LYS A C 1
ATOM 2087 O O . LYS A 1 271 ? -30.032 -28.844 12.456 1.00 50.72 271 LYS A O 1
ATOM 2092 N N . SER A 1 272 ? -28.115 -27.777 12.939 1.00 53.06 272 SER A N 1
ATOM 2093 C CA . SER A 1 272 ? -27.644 -28.716 13.959 1.00 53.06 272 SER A CA 1
ATOM 2094 C C . SER A 1 272 ? -26.891 -27.940 15.030 1.00 53.06 272 SER A C 1
ATOM 2096 O O . SER A 1 272 ? -25.816 -27.392 14.797 1.00 53.06 272 SER A O 1
ATOM 2098 N N . HIS A 1 273 ? -27.530 -27.879 16.195 1.00 42.56 273 HIS A N 1
ATOM 2099 C CA . HIS A 1 273 ? -26.930 -27.576 17.481 1.00 42.56 273 HIS A CA 1
ATOM 2100 C C . HIS A 1 273 ? -25.698 -28.450 17.739 1.00 42.56 273 HIS A C 1
ATOM 2102 O O . HIS A 1 273 ? -25.723 -29.650 17.483 1.00 42.56 273 HIS A O 1
ATOM 2108 N N . GLY A 1 274 ? -24.683 -27.852 18.354 1.00 39.06 274 GLY A N 1
ATOM 2109 C CA . GLY A 1 274 ? -23.621 -28.561 19.055 1.00 39.06 274 GLY A CA 1
ATOM 2110 C C . GLY A 1 274 ? -22.753 -27.564 19.823 1.00 39.06 274 GLY A C 1
ATOM 2111 O O . GLY A 1 274 ? -21.975 -26.852 19.190 1.00 39.06 274 GLY A O 1
ATOM 2112 N N . PRO A 1 275 ? -22.888 -27.441 21.156 1.00 55.12 275 PRO A N 1
ATOM 2113 C CA . PRO A 1 275 ? -22.008 -26.595 21.948 1.00 55.12 275 PRO A CA 1
ATOM 2114 C C . PRO A 1 275 ? -20.660 -27.303 22.119 1.00 55.12 275 PRO A C 1
ATOM 2116 O O . PRO A 1 275 ? -20.523 -28.220 22.927 1.00 55.12 275 PRO A O 1
ATOM 2119 N N . HIS A 1 276 ? -19.635 -26.874 21.384 1.00 42.88 276 HIS A N 1
ATOM 2120 C CA . HIS A 1 276 ? -18.262 -27.195 21.764 1.00 42.88 276 HIS A CA 1
ATOM 2121 C C . HIS A 1 276 ? -17.824 -26.279 22.905 1.00 42.88 276 HIS A C 1
ATOM 2123 O O . HIS A 1 276 ? -17.286 -25.192 22.720 1.00 42.88 276 HIS A O 1
ATOM 2129 N N . SER A 1 277 ? -18.103 -26.772 24.111 1.00 50.59 277 SER A N 1
ATOM 2130 C CA . SER A 1 277 ? -17.270 -26.579 25.292 1.00 50.59 277 SER A CA 1
ATOM 2131 C C . SER A 1 277 ? -15.802 -26.806 24.917 1.00 50.59 277 SER A C 1
ATOM 2133 O O . SER A 1 277 ? -15.427 -27.907 24.516 1.00 50.59 277 SER A O 1
ATOM 2135 N N . VAL A 1 278 ? -14.974 -25.770 25.048 1.00 43.62 278 VAL A N 1
ATOM 2136 C CA . VAL A 1 278 ? -13.517 -25.916 25.079 1.00 43.62 278 VAL A CA 1
ATOM 2137 C C . VAL A 1 278 ? -13.025 -25.304 26.383 1.00 43.62 278 VAL A C 1
ATOM 2139 O O . VAL A 1 278 ? -13.195 -24.114 26.649 1.00 43.62 278 VAL A O 1
ATOM 2142 N N . ARG A 1 279 ? -12.451 -26.180 27.214 1.00 38.19 279 ARG A N 1
ATOM 2143 C CA . ARG A 1 279 ? -11.769 -25.884 28.474 1.00 38.19 279 ARG A CA 1
ATOM 2144 C C . ARG A 1 279 ? -10.660 -24.856 28.258 1.00 38.19 279 ARG A C 1
ATOM 2146 O O . ARG A 1 279 ? -9.770 -25.057 27.439 1.00 38.19 279 ARG A O 1
ATOM 2153 N N . VAL A 1 280 ? -10.672 -23.811 29.078 1.00 42.44 280 VAL A N 1
ATOM 2154 C CA . VAL A 1 280 ? -9.532 -22.914 29.279 1.00 42.44 280 VAL A CA 1
ATOM 2155 C C . VAL A 1 280 ? -8.584 -23.582 30.273 1.00 42.44 280 VAL A C 1
ATOM 2157 O O . VAL A 1 280 ? -8.911 -23.705 31.451 1.00 42.44 280 VAL A O 1
ATOM 2160 N N . VAL A 1 281 ? -7.409 -24.007 29.809 1.00 47.72 281 VAL A N 1
ATOM 2161 C CA . VAL A 1 281 ? -6.281 -24.351 30.683 1.00 47.72 281 VAL A CA 1
ATOM 2162 C C . VAL A 1 281 ? -5.464 -23.076 30.878 1.00 47.72 281 VAL A C 1
ATOM 2164 O O . VAL A 1 281 ? -4.836 -22.579 29.946 1.00 47.72 281 VAL A O 1
ATOM 2167 N N . ARG A 1 282 ? -5.511 -22.516 32.090 1.00 42.94 282 ARG A N 1
ATOM 2168 C CA . ARG A 1 282 ? -4.646 -21.410 32.514 1.00 42.94 282 ARG A CA 1
ATOM 2169 C C . ARG A 1 282 ? -3.286 -21.980 32.908 1.00 42.94 282 ARG A C 1
ATOM 2171 O O . ARG A 1 282 ? -3.230 -22.813 33.802 1.00 42.94 282 ARG A O 1
ATOM 2178 N N . HIS A 1 283 ? -2.215 -21.505 32.280 1.00 40.66 283 HIS A N 1
ATOM 2179 C CA . HIS A 1 283 ? -0.879 -21.559 32.871 1.00 40.66 283 HIS A CA 1
ATOM 2180 C C . HIS A 1 283 ? -0.544 -20.149 33.353 1.00 40.66 283 HIS A C 1
ATOM 2182 O O . HIS A 1 283 ? -0.397 -19.224 32.557 1.00 40.66 283 HIS A O 1
ATOM 2188 N N . SER A 1 284 ? -0.511 -19.983 34.671 1.00 48.16 284 SER A N 1
ATOM 2189 C CA . SER A 1 284 ? 0.086 -18.836 35.343 1.00 48.16 284 SER A CA 1
ATOM 2190 C C . SER A 1 284 ? 1.601 -19.002 35.315 1.00 48.16 284 SER A C 1
ATOM 2192 O O . SER A 1 284 ? 2.112 -19.984 35.848 1.00 48.16 284 SER A O 1
ATOM 2194 N N . ILE A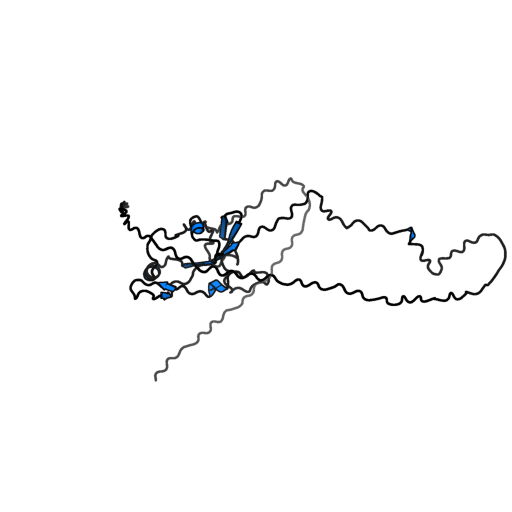 1 285 ? 2.310 -18.051 34.714 1.00 48.72 285 ILE A N 1
ATOM 2195 C CA . ILE A 1 285 ? 3.748 -17.883 34.923 1.00 48.72 285 ILE A CA 1
ATOM 2196 C C . ILE A 1 285 ? 3.883 -16.691 35.868 1.00 48.72 285 ILE A C 1
ATOM 2198 O O . ILE A 1 285 ? 3.605 -15.558 35.474 1.00 48.72 285 ILE A O 1
ATOM 2202 N N . SER A 1 286 ? 4.233 -16.967 37.124 1.00 50.09 286 SER A N 1
ATOM 2203 C CA . SER A 1 286 ? 4.786 -15.965 38.031 1.00 50.09 286 SER A CA 1
ATOM 2204 C C . SER A 1 286 ? 6.172 -15.577 37.522 1.00 50.09 286 SER A C 1
ATOM 2206 O O . SER A 1 286 ? 6.934 -16.432 37.068 1.00 50.09 286 SER A O 1
ATOM 2208 N N . ARG A 1 287 ? 6.493 -14.287 37.571 1.00 50.00 287 ARG A N 1
ATOM 2209 C CA . ARG A 1 287 ? 7.875 -13.819 37.519 1.00 50.00 287 ARG A CA 1
ATOM 2210 C C . ARG A 1 287 ? 8.202 -13.261 38.895 1.00 50.00 287 ARG A C 1
ATOM 2212 O O . ARG A 1 287 ? 7.480 -12.377 39.356 1.00 50.00 287 ARG A O 1
ATOM 2219 N N . ASP A 1 288 ? 9.218 -13.862 39.504 1.00 60.28 288 ASP A N 1
ATOM 2220 C CA . ASP A 1 288 ? 10.058 -13.242 40.529 1.00 60.28 288 ASP A CA 1
ATOM 2221 C C . ASP A 1 288 ? 10.831 -12.053 39.933 1.00 60.28 288 ASP A C 1
ATOM 2223 O O . ASP A 1 288 ? 11.098 -12.078 38.702 1.00 60.28 288 ASP A O 1
#

Mean predicted aligned error: 19.9 Å

pLDDT: mean 70.78, std 18.87, range [38.19, 97.12]

Secondary structure (DSSP, 8-state):
------PPPP----------------------------------TT------------S-----HHHHHH-TTPPEEEEE--TT--GGGGTT------SSTTSSPTT-EEEEEEETTEEEEEEE---TTS---TT-----GGGGG---EEE-TTS-TT-EEE-SS-EEEEEEEEEE---------SS----SPPPPPPP-GGG-------TT---------------------------PPP----PPPP--------------------------------------

Foldseek 3Di:
DDDDDDDDDDDDDDDDDDDDDDDDDDDDDDDDDDDPDPDDPPDPPFFDQPQPQPPPPPPPPAWALVVLVVDVPDAAAAEDDDPPDDPVQSRPDRFRQGPPNVPDPAFDFGGWGDDPNWIKTKTWADDPPPDDDPPHDHPDNVVQPDWDWGDHPVDDPPDTDTRPHGRPTYMYIGTDDPDPPPPCPPPPPCPDDDPDDDDPPVPPPDDDDDDPNPPPPPPVDDDDDDPDDDDDPPPPPPDDDDDDDDDDDDDDDDDDDDDDDPDDDDDDDDDDDDDPDDDDDDDDDDDD

Sequence (288 aa):
MPKSVLKHAHTASTSSSASDDSSSTDLEEASAGDTTSNTDKKRLEGYAKRQVPPIVSQQPRPFDIDILRNDPDLELWVFRAPHNVTGKYFKDLSLCIPIAADAAPPGTSVGNISRRDKTYDIRIATKSRVEATDDAVVIGEELQSLKCYVPRRSKAKDQYYQAPIPITRHFVITQSTVFPTATPAEGKLNFGPPPPRAQPLDRLVHVFKPIGSLTTEVDAGGHGVSLTAPSVLDMQVNRPTAAKTESLPFSEKKKKKHKKDSTGEEKPRKKSHGPHSVRVVRHSISRD

Radius of gyration: 41.39 Å; Cα contacts (8 Å, |Δi|>4): 203; chains: 1; bounding box: 83×73×132 Å

Solvent-accessible surface area (backbone atoms only — not comparable to full-atom values): 21048 Å² total; per-residue (Å²): 137,87,87,84,86,80,84,86,82,87,81,86,83,86,90,78,92,82,85,90,87,87,83,89,80,88,85,84,85,90,78,95,71,88,82,79,85,77,75,85,78,78,74,80,84,71,64,59,78,49,76,53,78,46,77,66,71,83,59,93,65,78,81,40,48,69,56,59,68,75,36,86,86,68,78,39,74,47,77,49,65,52,90,87,64,54,80,80,68,47,61,81,44,63,47,52,54,60,78,55,77,86,74,58,62,72,52,43,74,32,37,70,49,79,56,96,96,40,41,28,39,30,21,42,38,32,79,90,80,64,85,72,57,94,82,64,72,84,41,58,61,74,63,74,76,64,78,62,68,34,46,42,81,96,50,66,90,92,48,69,40,72,50,91,63,69,75,73,44,49,34,37,45,42,77,54,76,82,70,78,71,78,69,76,57,92,62,76,77,73,82,57,79,77,79,79,78,85,74,67,65,90,74,64,76,79,74,90,72,61,94,80,68,73,73,74,78,76,73,91,69,81,87,80,95,74,95,73,78,87,76,81,77,79,82,78,79,81,74,83,76,89,78,78,90,80,84,81,82,87,79,87,80,81,86,85,89,80,88,76,88,82,80,85,80,91,79,84,88,78,91,76,90,75,87,80,83,74,86,83,82,84,80,86,79,84,79,132